Protein AF-0000000085013699 (afdb_homodimer)

Foldseek 3Di:
DPPPPDCPDFKKKKKFKDFQQDDDPRHRQLVVLVVLCVVLPFPDKDKDWLDWDADDVGSVVCPVSVNDPNRGTMMMMMTIHDPVSVVVSVVVCVVVPRDDGDMDMDGDDDDDDPDPD/DPPPPDCPDFKKKKKFKDFQQDDDPRHRLLVVLVVLCVVLPFPDKDKDWLDWDADDVGSPPNPVSVNDDNRGTMMMMMTIHDPVSVVVSVVVCVVVPRDDGDMDMDTDDDDDDPPPD

Structure (mmCIF, N/CA/C/O backbone):
data_AF-0000000085013699-model_v1
#
loop_
_entity.id
_entity.type
_entity.pdbx_description
1 polymer 'Uncharacterized protein'
#
loop_
_atom_site.group_PDB
_atom_site.id
_atom_site.type_symbol
_atom_site.label_atom_id
_atom_site.label_alt_id
_atom_site.label_comp_id
_atom_site.label_asym_id
_atom_site.label_entity_id
_atom_site.label_seq_id
_atom_site.pdbx_PDB_ins_code
_atom_site.Cartn_x
_atom_site.Cartn_y
_atom_site.Cartn_z
_atom_site.occupancy
_atom_site.B_iso_or_equiv
_atom_site.auth_seq_id
_atom_site.auth_comp_id
_atom_site.auth_asym_id
_atom_site.auth_atom_id
_atom_site.pdbx_PDB_model_num
ATOM 1 N N . MET A 1 1 ? -20.922 5.508 -26.844 1 23.73 1 MET A N 1
ATOM 2 C CA . MET A 1 1 ? -20.031 6.434 -26.156 1 23.73 1 MET A CA 1
ATOM 3 C C . MET A 1 1 ? -20.188 6.344 -24.656 1 23.73 1 MET A C 1
ATOM 5 O O . MET A 1 1 ? -21.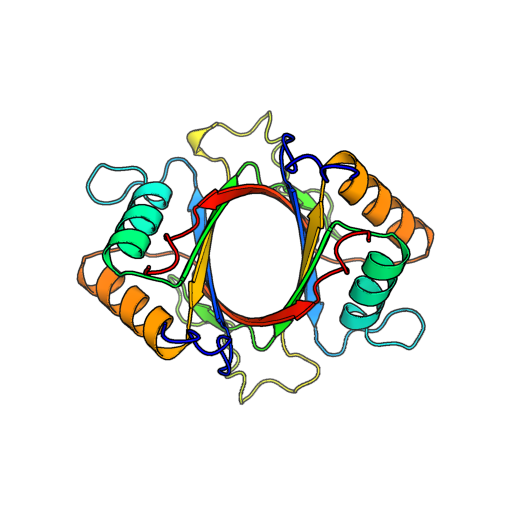047 7.004 -24.078 1 23.73 1 MET A O 1
ATOM 9 N N . THR A 1 2 ? -20.203 5.102 -24.156 1 28.83 2 THR A N 1
ATOM 10 C CA . THR A 1 2 ? -20.75 4.668 -22.875 1 28.83 2 THR A CA 1
ATOM 11 C C . THR A 1 2 ? -19.953 5.266 -21.719 1 28.83 2 THR A C 1
ATOM 13 O O . THR A 1 2 ? -18.719 5.109 -21.656 1 28.83 2 THR A O 1
ATOM 16 N N . ALA A 1 3 ? -20.312 6.469 -21.344 1 32.28 3 ALA A N 1
ATOM 17 C CA . ALA A 1 3 ? -19.781 7.168 -20.172 1 32.28 3 ALA A CA 1
ATOM 18 C C . ALA A 1 3 ? -19.406 6.188 -19.062 1 32.28 3 ALA A C 1
ATOM 20 O O . ALA A 1 3 ? -20.266 5.441 -18.578 1 32.28 3 ALA A O 1
ATOM 21 N N . GLU A 1 4 ? -18.391 5.348 -19.172 1 33.47 4 GLU A N 1
ATOM 22 C CA . GLU A 1 4 ? -18.031 4.402 -18.125 1 33.47 4 GLU A CA 1
ATOM 23 C C . GLU A 1 4 ? -18.156 5.039 -16.734 1 33.47 4 GLU A C 1
ATOM 25 O O . GLU A 1 4 ? -17.641 6.133 -16.5 1 33.47 4 GLU A O 1
ATOM 30 N N . ALA A 1 5 ? -19.203 4.828 -16 1 37.31 5 ALA A N 1
ATOM 31 C CA . ALA A 1 5 ? -19.609 5.32 -14.688 1 37.31 5 ALA A CA 1
ATOM 32 C C . ALA A 1 5 ? -18.406 5.434 -13.75 1 37.31 5 ALA A C 1
ATOM 34 O O . ALA A 1 5 ? -17.484 4.633 -13.828 1 37.31 5 ALA A O 1
ATOM 35 N N . PRO A 1 6 ? -17.969 6.621 -13.438 1 41.16 6 PRO A N 1
ATOM 36 C CA . PRO A 1 6 ? -17 6.684 -12.344 1 41.16 6 PRO A CA 1
ATOM 37 C C . PRO A 1 6 ? -17.141 5.52 -11.367 1 41.16 6 PRO A C 1
ATOM 39 O O . PRO A 1 6 ? -18.234 4.949 -11.227 1 41.16 6 PRO A O 1
ATOM 42 N N . LEU A 1 7 ? -16.156 4.504 -11.219 1 46 7 LEU A N 1
ATOM 43 C CA . LEU A 1 7 ? -16.297 3.488 -10.18 1 46 7 LEU A CA 1
ATOM 44 C C . LEU A 1 7 ? -17.219 3.969 -9.07 1 46 7 LEU A C 1
ATOM 46 O O . LEU A 1 7 ? -16.812 4.762 -8.219 1 46 7 LEU A O 1
ATOM 50 N N . HIS A 1 8 ? -18.359 4.379 -9.344 1 47.78 8 HIS A N 1
ATOM 51 C CA . HIS A 1 8 ? -19.359 4.734 -8.344 1 47.78 8 HIS A CA 1
ATOM 52 C C . HIS A 1 8 ? -19.172 3.932 -7.062 1 47.78 8 HIS A C 1
ATOM 54 O O . HIS A 1 8 ? -19.562 4.383 -5.98 1 47.78 8 HIS A O 1
ATOM 60 N N . GLY A 1 9 ? -18.797 2.562 -7.082 1 55.62 9 GLY A N 1
ATOM 61 C CA . GLY A 1 9 ? -18.75 1.669 -5.938 1 55.62 9 GLY A CA 1
ATOM 62 C C . GLY A 1 9 ? -17.469 1.804 -5.125 1 55.62 9 GLY A C 1
ATOM 63 O O . GLY A 1 9 ? -16.594 2.594 -5.469 1 55.62 9 GLY A O 1
ATOM 64 N N . GLU A 1 10 ? -17.453 1.202 -4.027 1 81 10 GLU A N 1
ATOM 65 C CA . GLU A 1 10 ? -16.344 1.159 -3.08 1 81 10 GLU A CA 1
ATOM 66 C C . GLU A 1 10 ? -15.078 0.6 -3.734 1 81 10 GLU A C 1
ATOM 68 O O . GLU A 1 10 ? -15.07 -0.536 -4.211 1 81 10 GLU A O 1
ATOM 73 N N . VAL A 1 11 ? -14.242 1.527 -4.242 1 91.56 11 VAL A N 1
ATOM 74 C CA . VAL A 1 11 ? -12.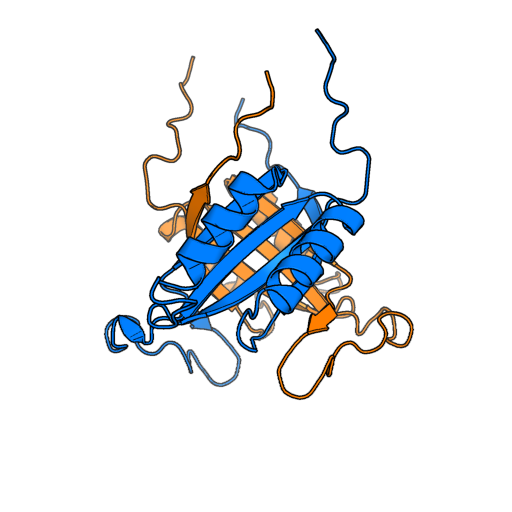953 1.103 -4.781 1 91.56 11 VAL A CA 1
ATOM 75 C C . VAL A 1 11 ? -12.102 0.501 -3.666 1 91.56 11 VAL A C 1
ATOM 77 O O . VAL A 1 11 ? -11.961 1.093 -2.594 1 91.56 11 VAL A O 1
ATOM 80 N N . CYS A 1 12 ? -11.727 -0.739 -3.998 1 96.25 12 CYS A N 1
ATOM 81 C CA . CYS A 1 12 ? -10.867 -1.414 -3.035 1 96.25 12 CYS A CA 1
ATOM 82 C C . CYS A 1 12 ? -9.484 -1.654 -3.619 1 96.25 12 CYS A C 1
ATOM 84 O O . CYS A 1 12 ? -9.297 -1.604 -4.836 1 96.25 12 CYS A O 1
ATOM 86 N N . VAL A 1 13 ? -8.547 -1.788 -2.727 1 96.12 13 VAL A N 1
ATOM 87 C CA . VAL A 1 13 ? -7.164 -2.074 -3.098 1 96.12 13 VAL A CA 1
ATOM 88 C C . VAL A 1 13 ? -6.719 -3.385 -2.451 1 96.12 13 VAL A C 1
ATOM 90 O O . VAL A 1 13 ? -6.852 -3.564 -1.239 1 96.12 13 VAL A O 1
ATOM 93 N N . LEU A 1 14 ? -6.246 -4.289 -3.24 1 96.75 14 LEU A N 1
ATOM 94 C CA . LEU A 1 14 ? -5.621 -5.535 -2.807 1 96.75 14 LEU A CA 1
ATOM 95 C C . LEU A 1 14 ? -4.105 -5.461 -2.957 1 96.75 14 LEU A C 1
ATOM 97 O O . LEU A 1 14 ? -3.6 -5.125 -4.031 1 96.75 14 LEU A O 1
ATOM 101 N N . ARG A 1 15 ? -3.414 -5.758 -1.916 1 96.44 15 ARG A N 1
ATOM 102 C CA . ARG A 1 15 ? -1.959 -5.656 -1.945 1 96.44 15 ARG A CA 1
ATOM 103 C C . ARG A 1 15 ? -1.311 -7.008 -1.665 1 96.44 15 ARG A C 1
ATOM 105 O O . ARG A 1 15 ? -1.685 -7.695 -0.714 1 96.44 15 ARG A O 1
ATOM 112 N N . PHE A 1 16 ? -0.319 -7.328 -2.455 1 95.69 16 PHE A N 1
ATOM 113 C CA . PHE A 1 16 ? 0.529 -8.5 -2.273 1 95.69 16 PHE A CA 1
ATOM 114 C C . PHE A 1 16 ? 1.929 -8.094 -1.831 1 95.69 16 PHE A C 1
ATOM 116 O O . PHE A 1 16 ? 2.568 -7.258 -2.471 1 95.69 16 PHE A O 1
ATOM 123 N N . TYR A 1 17 ? 2.396 -8.703 -0.78 1 93.38 17 TYR A N 1
ATOM 124 C CA . TYR A 1 17 ? 3.75 -8.484 -0.286 1 93.38 17 TYR A CA 1
ATOM 125 C C . TYR A 1 17 ? 4.648 -9.672 -0.591 1 93.38 17 TYR A C 1
ATOM 127 O O . TYR A 1 17 ? 4.332 -10.805 -0.218 1 93.38 17 TYR A O 1
ATOM 135 N N . THR A 1 18 ? 5.727 -9.352 -1.266 1 93.62 18 THR A N 1
ATOM 136 C CA . THR A 1 18 ? 6.625 -10.43 -1.666 1 93.62 18 THR A CA 1
ATOM 137 C C . THR A 1 18 ? 8.055 -9.922 -1.79 1 93.62 18 THR A C 1
ATOM 139 O O . THR A 1 18 ? 8.344 -8.766 -1.467 1 93.62 18 THR A O 1
ATOM 142 N N . LEU A 1 19 ? 9.039 -10.812 -2.059 1 93.69 19 LEU A N 1
ATOM 143 C CA . LEU A 1 19 ? 10.406 -10.445 -2.383 1 93.69 19 LEU A CA 1
ATOM 144 C C . LEU A 1 19 ? 10.648 -10.5 -3.889 1 93.69 19 LEU A C 1
ATOM 146 O O . LEU A 1 19 ? 9.984 -11.266 -4.598 1 93.69 19 LEU A O 1
ATOM 150 N N . ALA A 1 20 ? 11.531 -9.695 -4.312 1 94 20 ALA A N 1
ATOM 151 C CA . ALA A 1 20 ? 11.883 -9.656 -5.73 1 94 20 ALA A CA 1
ATOM 152 C C . ALA A 1 20 ? 12.273 -11.039 -6.238 1 94 20 ALA A C 1
ATOM 154 O O . ALA A 1 20 ? 12.016 -11.375 -7.398 1 94 20 ALA A O 1
ATOM 155 N N . GLY A 1 21 ? 12.773 -11.836 -5.363 1 94.31 21 GLY A N 1
ATOM 156 C CA . GLY A 1 21 ? 13.266 -13.148 -5.758 1 94.31 21 GLY A CA 1
ATOM 157 C C . GLY A 1 21 ? 12.203 -14.234 -5.66 1 94.31 21 GLY A C 1
ATOM 158 O O . GLY A 1 21 ? 12.445 -15.375 -6.043 1 94.31 21 GLY A O 1
ATOM 159 N N . ASP A 1 22 ? 11.086 -13.992 -5.125 1 95.56 22 ASP A N 1
ATOM 160 C CA . ASP A 1 22 ? 10.023 -14.984 -5.062 1 95.56 22 ASP A CA 1
ATOM 161 C C . ASP A 1 22 ? 9.555 -15.375 -6.461 1 95.56 22 ASP A C 1
ATOM 163 O O . ASP A 1 22 ? 9.43 -14.523 -7.344 1 95.56 22 ASP A O 1
ATOM 167 N N . THR A 1 23 ? 9.234 -16.656 -6.664 1 96.88 23 THR A N 1
ATOM 168 C CA . THR A 1 23 ? 8.781 -17.141 -7.969 1 96.88 23 THR A CA 1
ATOM 169 C C . THR A 1 23 ? 7.461 -17.906 -7.84 1 96.88 23 THR A C 1
ATOM 171 O O . THR A 1 23 ? 7.113 -18.375 -6.754 1 96.88 23 THR A O 1
ATOM 174 N N . TRP A 1 24 ? 6.75 -17.906 -8.883 1 96.62 24 TRP A N 1
ATOM 175 C CA . TRP A 1 24 ? 5.527 -18.672 -9.07 1 96.62 24 TRP A CA 1
ATOM 176 C C . TRP A 1 24 ? 5.496 -19.297 -10.461 1 96.62 24 TRP A C 1
ATOM 178 O O . TRP A 1 24 ? 5.484 -18.594 -11.469 1 96.62 24 TRP A O 1
ATOM 188 N N . ARG A 1 25 ? 5.566 -20.672 -10.461 1 95.44 25 ARG A N 1
ATOM 189 C CA . ARG A 1 25 ? 5.59 -21.422 -11.711 1 95.44 25 ARG A CA 1
ATOM 190 C C . ARG A 1 25 ? 6.785 -21.016 -12.57 1 95.44 25 ARG A C 1
ATOM 192 O O . ARG A 1 25 ? 6.648 -20.812 -13.773 1 95.44 25 ARG A O 1
ATOM 199 N N . GLY A 1 26 ? 7.887 -20.734 -11.93 1 96 26 GLY A N 1
ATOM 200 C CA . GLY A 1 26 ? 9.148 -20.5 -12.609 1 96 26 GLY A CA 1
ATOM 201 C C . GLY A 1 26 ? 9.32 -19.047 -13.055 1 96 26 GLY A C 1
ATOM 202 O O . GLY A 1 26 ? 10.32 -18.703 -13.68 1 96 26 GLY A O 1
ATOM 203 N N . HIS A 1 27 ? 8.422 -18.219 -12.773 1 97.12 27 HIS A N 1
ATOM 204 C CA . HIS A 1 27 ? 8.469 -16.812 -13.133 1 97.12 27 HIS A CA 1
ATOM 205 C C . HIS A 1 27 ? 8.453 -15.922 -11.891 1 97.12 27 HIS A C 1
ATOM 207 O O . HIS A 1 27 ? 7.945 -16.328 -10.844 1 97.12 27 HIS A O 1
ATOM 213 N N . PRO A 1 28 ? 9.07 -14.766 -12 1 96.75 28 PRO A N 1
ATOM 214 C CA . PRO A 1 28 ? 8.938 -13.859 -10.852 1 96.75 28 PRO A CA 1
ATOM 215 C C . PRO A 1 28 ? 7.488 -13.672 -10.414 1 96.75 28 PRO A C 1
ATOM 217 O O . PRO A 1 28 ? 6.625 -13.359 -11.234 1 96.75 28 PRO A O 1
ATOM 220 N N . LEU A 1 29 ? 7.242 -13.836 -9.164 1 97.12 29 LEU A N 1
ATOM 221 C CA . LEU A 1 29 ? 5.883 -13.859 -8.625 1 97.12 29 LEU A CA 1
ATOM 222 C C . LEU A 1 29 ? 5.176 -12.531 -8.859 1 97.12 29 LEU A C 1
ATOM 224 O O . LEU A 1 29 ? 4.027 -12.508 -9.312 1 97.12 29 LEU A O 1
ATOM 228 N N . ALA A 1 30 ? 5.848 -11.453 -8.547 1 96.56 30 ALA A N 1
ATOM 229 C CA . ALA A 1 30 ? 5.234 -10.133 -8.688 1 96.56 30 ALA A CA 1
ATOM 230 C C . ALA A 1 30 ? 4.777 -9.891 -10.125 1 96.56 30 ALA A C 1
ATOM 232 O O . ALA A 1 30 ? 3.65 -9.445 -10.359 1 96.56 30 ALA A O 1
ATOM 233 N N . ASP A 1 31 ? 5.598 -10.219 -11.062 1 95.69 31 ASP A N 1
ATOM 234 C CA . ASP A 1 31 ? 5.258 -10.047 -12.469 1 95.69 31 ASP A CA 1
ATOM 235 C C . ASP A 1 31 ? 4.086 -10.945 -12.867 1 95.69 31 ASP A C 1
ATOM 237 O O . ASP A 1 31 ? 3.205 -10.523 -13.617 1 95.69 31 ASP A O 1
ATOM 241 N N . SER A 1 32 ? 4.152 -12.102 -12.367 1 97.25 32 SER A N 1
ATOM 242 C CA . SER A 1 32 ? 3.1 -13.055 -12.68 1 97.25 32 SER A CA 1
ATOM 243 C C . SER A 1 32 ? 1.741 -12.57 -12.188 1 97.25 32 SER A C 1
ATOM 245 O O . SER A 1 32 ? 0.732 -12.727 -12.875 1 97.25 32 SER A O 1
ATOM 247 N N . VAL A 1 33 ? 1.718 -11.93 -11 1 97.31 33 VAL A N 1
ATOM 248 C CA . VAL A 1 33 ? 0.476 -11.398 -10.445 1 97.31 33 VAL A CA 1
ATOM 249 C C . VAL A 1 33 ? -0.019 -10.234 -11.305 1 97.31 33 VAL A C 1
ATOM 251 O O . VAL A 1 33 ? -1.21 -10.141 -11.609 1 97.31 33 VAL A O 1
ATOM 254 N N . VAL A 1 34 ? 0.84 -9.406 -11.727 1 96.38 34 VAL A N 1
ATOM 255 C CA . VAL A 1 34 ? 0.48 -8.266 -12.562 1 96.38 34 VAL A CA 1
ATOM 256 C C . VAL A 1 34 ? -0.085 -8.758 -13.891 1 96.38 34 VAL A C 1
ATOM 258 O O . VAL A 1 34 ? -1.114 -8.266 -14.359 1 96.38 34 VAL A O 1
ATOM 261 N N . GLU A 1 35 ? 0.617 -9.672 -14.445 1 95.62 35 GLU A N 1
ATOM 262 C CA . GLU A 1 35 ? 0.155 -10.242 -15.711 1 95.62 35 GLU A CA 1
ATOM 263 C C . GLU A 1 35 ? -1.224 -10.883 -15.562 1 95.62 35 GLU A C 1
ATOM 265 O O . GLU A 1 35 ? -2.094 -10.703 -16.406 1 95.62 35 GLU A O 1
ATOM 270 N N . ALA A 1 36 ? -1.392 -11.641 -14.516 1 96.94 36 ALA A N 1
ATOM 271 C CA . ALA A 1 36 ? -2.684 -12.273 -14.258 1 96.94 36 ALA A CA 1
ATOM 272 C C . ALA A 1 36 ? -3.781 -11.227 -14.094 1 96.94 36 ALA A C 1
ATOM 274 O O . ALA A 1 36 ? -4.902 -11.414 -14.57 1 96.94 36 ALA A O 1
ATOM 275 N N . ALA A 1 37 ? -3.463 -10.172 -13.375 1 97.06 37 ALA A N 1
ATOM 276 C CA . ALA A 1 37 ? -4.414 -9.078 -13.195 1 97.06 37 ALA A CA 1
ATOM 277 C C . ALA A 1 37 ? -4.828 -8.477 -14.539 1 97.06 37 ALA A C 1
ATOM 279 O O . ALA A 1 37 ? -6 -8.18 -14.758 1 97.06 37 ALA A O 1
ATOM 280 N N . HIS A 1 38 ? -3.855 -8.297 -15.391 1 94.56 38 HIS A N 1
ATOM 281 C CA . HIS A 1 38 ? -4.125 -7.777 -16.719 1 94.56 38 HIS A CA 1
ATOM 282 C C . HIS A 1 38 ? -5.055 -8.711 -17.5 1 94.56 38 HIS A C 1
ATOM 284 O O . HIS A 1 38 ? -6.039 -8.258 -18.094 1 94.56 38 HIS A O 1
ATOM 290 N N . ARG A 1 39 ? -4.742 -9.938 -17.438 1 95.38 39 ARG A N 1
ATOM 291 C CA . ARG A 1 39 ? -5.551 -10.93 -18.141 1 95.38 39 ARG A CA 1
ATOM 292 C C . ARG A 1 39 ? -6.973 -10.961 -17.594 1 95.38 39 ARG A C 1
ATOM 294 O O . ARG A 1 39 ? -7.93 -11.164 -18.359 1 95.38 39 ARG A O 1
ATOM 301 N N . ALA A 1 40 ? -7.078 -10.75 -16.312 1 96.25 40 ALA A N 1
ATOM 302 C CA . ALA A 1 40 ? -8.383 -10.773 -15.664 1 96.25 40 ALA A CA 1
ATOM 303 C C . ALA A 1 40 ? -9.141 -9.469 -15.906 1 96.25 40 ALA A C 1
ATOM 305 O O . ALA A 1 40 ? -10.32 -9.352 -15.562 1 96.25 40 ALA A O 1
ATOM 306 N N . GLY A 1 41 ? -8.461 -8.461 -16.344 1 95.44 41 GLY A N 1
ATOM 307 C CA . GLY A 1 41 ? -9.102 -7.188 -16.656 1 95.44 41 GLY A CA 1
ATOM 308 C C . GLY A 1 41 ? -9.336 -6.332 -15.422 1 95.44 41 GLY A C 1
ATOM 309 O O . GLY A 1 41 ? -10.328 -5.602 -15.352 1 95.44 41 GLY A O 1
ATOM 310 N N . LEU A 1 42 ? -8.539 -6.508 -14.492 1 95.38 42 LEU A N 1
ATOM 311 C CA . LEU A 1 42 ? -8.672 -5.633 -13.336 1 95.38 42 LEU A CA 1
ATOM 312 C C . LEU A 1 42 ? -8.461 -4.176 -13.727 1 95.38 42 LEU A C 1
ATOM 314 O O . LEU A 1 42 ? -7.773 -3.887 -14.711 1 95.38 42 LEU A O 1
ATOM 318 N N . ALA A 1 43 ? -9.023 -3.266 -12.938 1 93.31 43 ALA A N 1
ATOM 319 C CA . ALA A 1 43 ? -9.031 -1.839 -13.242 1 93.31 43 ALA A CA 1
ATOM 320 C C . ALA A 1 43 ? -7.621 -1.263 -13.219 1 93.31 43 ALA A C 1
ATOM 322 O O . ALA A 1 43 ? -7.285 -0.393 -14.023 1 93.31 43 ALA A O 1
ATOM 323 N N . GLY A 1 44 ? -6.805 -1.712 -12.211 1 92.56 44 GLY A N 1
ATOM 324 C CA . GLY A 1 44 ? -5.453 -1.175 -12.125 1 92.56 44 GLY A CA 1
ATOM 325 C C . GLY A 1 44 ? -4.496 -2.084 -11.383 1 92.56 44 GLY A C 1
ATOM 326 O O . GLY A 1 44 ? -4.902 -2.812 -10.469 1 92.56 44 GLY A O 1
ATOM 327 N N . ALA A 1 45 ? -3.221 -1.879 -11.875 1 96 45 ALA A N 1
ATOM 328 C CA . ALA A 1 45 ? -2.125 -2.557 -11.188 1 96 45 ALA A CA 1
ATOM 329 C C . ALA A 1 45 ? -0.905 -1.646 -11.07 1 96 45 ALA A C 1
ATOM 331 O O . ALA A 1 45 ? -0.586 -0.903 -12 1 96 45 ALA A O 1
ATOM 332 N N . THR A 1 46 ? -0.297 -1.656 -9.898 1 93.56 46 THR A N 1
ATOM 333 C CA . THR A 1 46 ? 0.918 -0.893 -9.633 1 93.56 46 THR A CA 1
ATOM 334 C C . THR A 1 46 ? 1.958 -1.76 -8.93 1 93.56 46 THR A C 1
ATOM 336 O O . THR A 1 46 ? 1.625 -2.521 -8.016 1 93.56 46 THR A O 1
ATOM 339 N N . LEU A 1 47 ? 3.158 -1.729 -9.406 1 95.5 47 LEU A N 1
ATOM 340 C CA . LEU A 1 47 ? 4.285 -2.357 -8.727 1 95.5 47 LEU A CA 1
ATOM 341 C C . LEU A 1 47 ? 5.078 -1.328 -7.926 1 95.5 47 LEU A C 1
ATOM 343 O O . LEU A 1 47 ? 5.418 -0.261 -8.445 1 95.5 47 LEU A O 1
ATOM 347 N N . LEU A 1 48 ? 5.285 -1.666 -6.656 1 93.88 48 LEU A N 1
ATOM 348 C CA . LEU A 1 48 ? 6.172 -0.866 -5.816 1 93.88 48 LEU A CA 1
ATOM 349 C C . LEU A 1 48 ? 7.457 -1.622 -5.508 1 93.88 48 LEU A C 1
ATOM 351 O O . LEU A 1 48 ? 7.418 -2.729 -4.965 1 93.88 48 LEU A O 1
ATOM 355 N N . ARG A 1 49 ? 8.586 -1.03 -5.805 1 92.25 49 ARG A N 1
ATOM 356 C CA . ARG A 1 49 ? 9.891 -1.651 -5.598 1 92.25 49 ARG A CA 1
ATOM 357 C C . ARG A 1 49 ? 10.75 -0.826 -4.641 1 92.25 49 ARG A C 1
ATOM 359 O O . ARG A 1 49 ? 10.43 0.329 -4.352 1 92.25 49 ARG A O 1
ATOM 366 N N . GLY A 1 50 ? 11.852 -1.541 -4.133 1 86.06 50 GLY A N 1
ATOM 367 C CA . GLY A 1 50 ? 12.781 -0.813 -3.293 1 86.06 50 GLY A CA 1
ATOM 368 C C . GLY A 1 50 ? 12.148 -0.271 -2.025 1 86.06 50 GLY A C 1
ATOM 369 O O . GLY A 1 50 ? 12.414 0.866 -1.629 1 86.06 50 GLY A O 1
ATOM 370 N N . MET A 1 51 ? 11.289 -1.015 -1.477 1 87.56 51 MET A N 1
ATOM 371 C CA . MET A 1 51 ? 10.562 -0.541 -0.3 1 87.56 51 MET A CA 1
ATOM 372 C C . MET A 1 51 ? 11.492 -0.448 0.907 1 87.56 51 MET A C 1
ATOM 374 O O . MET A 1 51 ? 12.203 -1.402 1.224 1 87.56 51 MET A O 1
ATOM 378 N N . VAL A 1 52 ? 11.5 0.729 1.525 1 85.69 52 VAL A N 1
ATOM 379 C CA . VAL A 1 52 ? 12.227 0.976 2.768 1 85.69 52 VAL A CA 1
ATOM 380 C C . VAL A 1 52 ? 11.266 1.478 3.84 1 85.69 52 VAL A C 1
ATOM 382 O O . VAL A 1 52 ? 10.305 2.189 3.535 1 85.69 52 VAL A O 1
ATOM 385 N N . GLY A 1 53 ? 11.414 1.03 5.086 1 86.94 53 GLY A N 1
ATOM 386 C CA . GLY A 1 53 ? 10.555 1.434 6.184 1 86.94 53 GLY A CA 1
ATOM 387 C C . GLY A 1 53 ? 11.266 2.293 7.215 1 86.94 53 GLY A C 1
ATOM 388 O O . GLY A 1 53 ? 12.484 2.223 7.352 1 86.94 53 GLY A O 1
ATOM 389 N N . PHE A 1 54 ? 10.375 3.152 7.848 1 82.12 54 PHE A N 1
ATOM 390 C CA . PHE A 1 54 ? 10.773 4 8.969 1 82.12 54 PHE A CA 1
ATOM 391 C C . PHE A 1 54 ? 9.828 3.811 10.148 1 82.12 54 PHE A C 1
ATOM 393 O O . PHE A 1 54 ? 8.617 3.664 9.969 1 82.12 54 PHE A O 1
ATOM 400 N N . GLY A 1 55 ? 10.289 3.674 11.422 1 75.94 55 GLY A N 1
ATOM 401 C CA . GLY A 1 55 ? 9.438 3.564 12.594 1 75.94 55 GLY A CA 1
ATOM 402 C C . GLY A 1 55 ? 10.203 3.682 13.906 1 75.94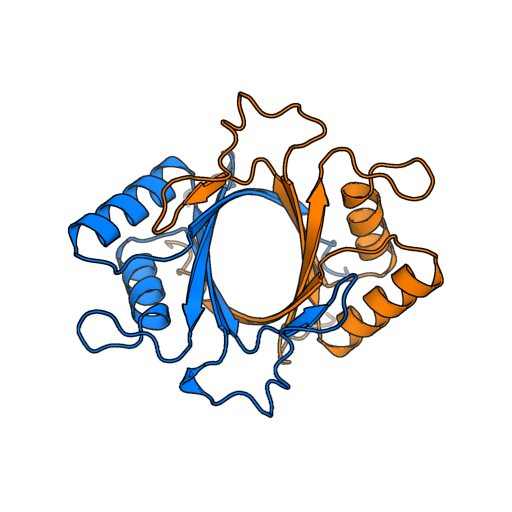 55 GLY A C 1
ATOM 403 O O . GLY A 1 55 ? 11.367 4.082 13.914 1 75.94 55 GLY A O 1
ATOM 404 N N . ARG A 1 56 ? 9.43 3.5 15.102 1 64.06 56 ARG A N 1
ATOM 405 C CA . ARG A 1 56 ? 9.938 3.689 16.453 1 64.06 56 ARG A CA 1
ATOM 406 C C . ARG A 1 56 ? 11.336 3.084 16.609 1 64.06 56 ARG A C 1
ATOM 408 O O . ARG A 1 56 ? 12.219 3.691 17.203 1 64.06 56 ARG A O 1
ATOM 415 N N . HIS A 1 57 ? 11.445 1.816 16.391 1 56.12 57 HIS A N 1
ATOM 416 C CA . HIS A 1 57 ? 12.711 1.182 16.719 1 56.12 57 HIS A CA 1
ATOM 417 C C . HIS A 1 57 ? 13.734 1.354 15.602 1 56.12 57 HIS A C 1
ATOM 419 O O . HIS A 1 57 ? 14.766 0.679 15.586 1 56.12 57 HIS A O 1
ATOM 425 N N . GLY A 1 58 ? 13.562 2.324 14.828 1 51.62 58 GLY A N 1
ATOM 426 C CA . GLY A 1 58 ? 14.547 2.658 13.805 1 51.62 58 GLY A CA 1
ATOM 427 C C . GLY A 1 58 ? 14.172 2.129 12.438 1 51.62 58 GLY A C 1
ATOM 428 O O . GLY A 1 58 ? 13.172 1.433 12.281 1 51.62 58 GLY A O 1
ATOM 429 N N . VAL A 1 59 ? 14.812 2.824 11.445 1 50 59 VAL A N 1
ATOM 430 C CA . VAL A 1 59 ? 14.805 2.295 10.078 1 50 59 VAL A CA 1
ATOM 431 C C . VAL A 1 59 ? 15.094 0.796 10.109 1 50 59 VAL A C 1
ATOM 433 O O . VAL A 1 59 ? 16.234 0.382 10.305 1 50 59 VAL A O 1
ATOM 436 N N . ASP A 1 60 ? 14.641 0.024 10.992 1 49.06 60 ASP A N 1
ATOM 437 C CA . ASP A 1 60 ? 15.094 -1.364 10.945 1 49.06 60 ASP A CA 1
ATOM 438 C C . ASP A 1 60 ? 15.227 -1.855 9.508 1 49.06 60 ASP A C 1
ATOM 440 O O . ASP A 1 60 ? 16.266 -2.395 9.125 1 49.06 60 ASP A O 1
ATOM 444 N N . THR A 1 61 ? 14.047 -2.438 9.086 1 50.69 61 THR A N 1
ATOM 445 C CA . THR A 1 61 ? 14.25 -3.281 7.918 1 50.69 61 THR A CA 1
ATOM 446 C C . THR A 1 61 ? 14.727 -2.451 6.73 1 50.69 61 THR A C 1
ATOM 448 O O . THR A 1 61 ? 13.922 -2.012 5.906 1 50.69 61 THR A O 1
ATOM 451 N N . PHE A 1 62 ? 15.055 -1.242 6.945 1 44.47 62 PHE A N 1
ATOM 452 C CA . PHE A 1 62 ? 15.719 -0.657 5.789 1 44.47 62 PHE A CA 1
ATOM 453 C C . PHE A 1 62 ? 16.922 -1.491 5.375 1 44.47 62 PHE A C 1
ATOM 455 O O . PHE A 1 62 ? 18 -1.383 5.977 1 44.47 62 PHE A O 1
ATOM 462 N N . LEU A 1 63 ? 16.875 -2.736 5.555 1 47.38 63 LEU A N 1
ATOM 463 C CA . LEU A 1 63 ? 18.109 -3.17 4.914 1 47.38 63 LEU A CA 1
ATOM 464 C C . LEU A 1 63 ? 18.516 -2.203 3.805 1 47.38 63 LEU A C 1
ATOM 466 O O . LEU A 1 63 ? 17.672 -1.8 2.994 1 47.38 63 LEU A O 1
ATOM 470 N N . SER A 1 64 ? 19.469 -1.319 4.215 1 51.5 64 SER A N 1
ATOM 471 C CA . SER A 1 64 ? 20.047 -0.563 3.109 1 51.5 64 SER A CA 1
ATOM 472 C C . SER A 1 64 ? 19.797 -1.257 1.774 1 51.5 64 SER A C 1
ATOM 474 O O . SER A 1 64 ? 20.281 -2.367 1.545 1 51.5 64 SER A O 1
ATOM 476 N N . VAL A 1 65 ? 18.594 -0.909 1.249 1 57.41 65 VAL A N 1
ATOM 477 C CA . VAL A 1 65 ? 18.344 -1.434 -0.086 1 57.41 65 VAL A CA 1
ATOM 478 C C . VAL A 1 65 ? 19.656 -1.792 -0.771 1 57.41 65 VAL A C 1
ATOM 480 O O . VAL A 1 65 ? 19.734 -2.785 -1.497 1 57.41 65 VAL A O 1
ATOM 483 N N . LEU A 1 66 ? 20.641 -0.95 -0.324 1 58.44 66 LEU A N 1
ATOM 484 C CA . LEU A 1 66 ? 21.938 -1.19 -0.931 1 58.44 66 LEU A CA 1
ATOM 485 C C . LEU A 1 66 ? 22.562 -2.469 -0.384 1 58.44 66 LEU A C 1
ATOM 487 O O . LEU A 1 66 ? 23.391 -3.1 -1.053 1 58.44 66 LEU A O 1
ATOM 491 N N . GLU A 1 67 ? 22.078 -2.754 0.725 1 68.19 67 GLU A N 1
ATOM 492 C CA . GLU A 1 67 ? 22.734 -3.928 1.29 1 68.19 67 GLU A CA 1
ATOM 493 C C . GLU A 1 67 ? 21.891 -5.184 1.089 1 68.19 67 GLU A C 1
ATOM 495 O O . GLU A 1 67 ? 22.391 -6.301 1.232 1 68.19 67 GLU A O 1
ATOM 500 N N . VAL A 1 68 ? 20.781 -4.84 0.656 1 71.75 68 VAL A N 1
ATOM 501 C CA . VAL A 1 68 ? 19.906 -5.988 0.478 1 71.75 68 VAL A CA 1
ATOM 502 C C . VAL A 1 68 ? 20.125 -6.605 -0.9 1 71.75 68 VAL A C 1
ATOM 504 O O . VAL A 1 68 ? 20.125 -5.898 -1.911 1 71.75 68 VAL A O 1
ATOM 507 N N . HIS A 1 69 ? 20.438 -7.871 -0.887 1 81.38 69 HIS A N 1
ATOM 508 C CA . HIS A 1 69 ? 20.5 -8.562 -2.168 1 81.38 69 HIS A CA 1
ATOM 509 C C . HIS A 1 69 ? 19.234 -8.312 -2.988 1 81.38 69 HIS A C 1
ATOM 511 O O . HIS A 1 69 ? 18.141 -8.188 -2.434 1 81.38 69 HIS A O 1
ATOM 517 N N . ALA A 1 70 ? 19.453 -8.188 -4.199 1 83.81 70 ALA A N 1
ATOM 518 C CA . ALA A 1 70 ? 18.375 -7.848 -5.125 1 83.81 70 ALA A CA 1
ATOM 519 C C . ALA A 1 70 ? 17.203 -8.812 -4.977 1 83.81 70 ALA A C 1
ATOM 521 O O . ALA A 1 70 ? 16.047 -8.406 -5.059 1 83.81 70 ALA A O 1
ATOM 522 N N . ASP A 1 71 ? 17.562 -10.039 -4.652 1 88.75 71 ASP A N 1
ATOM 523 C CA . ASP A 1 71 ? 16.531 -11.062 -4.555 1 88.75 71 ASP A CA 1
ATOM 524 C C . ASP A 1 71 ? 15.719 -10.922 -3.266 1 88.75 71 ASP A C 1
ATOM 526 O O . ASP A 1 71 ? 14.641 -11.5 -3.135 1 88.75 71 ASP A O 1
ATOM 530 N N . HIS A 1 72 ? 16.25 -10.156 -2.344 1 88.81 72 HIS A N 1
ATOM 531 C CA . HIS A 1 72 ? 15.594 -10.023 -1.044 1 88.81 72 HIS A CA 1
ATOM 532 C C . HIS A 1 72 ? 14.91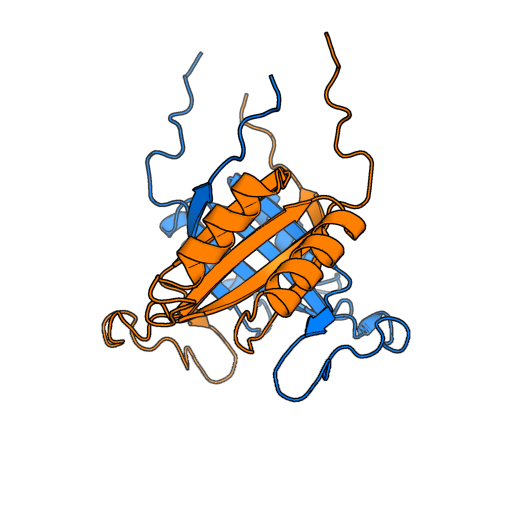4 -8.672 -0.898 1 88.81 72 HIS A C 1
ATOM 534 O O . HIS A 1 72 ? 14.391 -8.344 0.168 1 88.81 72 HIS A O 1
ATOM 540 N N . GLN A 1 73 ? 14.961 -7.996 -2.012 1 88.12 73 GLN A N 1
ATOM 541 C CA . GLN A 1 73 ? 14.305 -6.695 -1.976 1 88.12 73 GLN A CA 1
ATOM 542 C C . GLN A 1 73 ? 12.789 -6.852 -1.884 1 88.12 73 GLN A C 1
ATOM 544 O O . GLN A 1 73 ? 12.18 -7.551 -2.695 1 88.12 73 GLN A O 1
ATOM 549 N N . PRO A 1 74 ? 12.203 -6.219 -0.863 1 91.81 74 PRO A N 1
ATOM 550 C CA . PRO A 1 74 ? 10.742 -6.254 -0.776 1 91.81 74 PRO A CA 1
ATOM 551 C C . PRO A 1 74 ? 10.062 -5.617 -1.985 1 91.81 74 PRO A C 1
ATOM 553 O O . PRO A 1 74 ? 10.531 -4.598 -2.494 1 91.81 74 PRO A O 1
ATOM 556 N N . VAL A 1 75 ? 9.047 -6.297 -2.459 1 93.69 75 VAL A N 1
ATOM 557 C CA . VAL A 1 75 ? 8.227 -5.828 -3.57 1 93.69 75 VAL A CA 1
ATOM 558 C C . VAL A 1 75 ? 6.746 -5.938 -3.201 1 93.69 75 VAL A C 1
ATOM 560 O O . VAL A 1 75 ? 6.336 -6.891 -2.539 1 93.69 75 VAL A O 1
ATOM 563 N N . MET A 1 76 ? 6.023 -4.918 -3.635 1 95.94 76 MET A N 1
ATOM 564 C CA . MET A 1 76 ? 4.582 -4.926 -3.4 1 95.94 76 MET A CA 1
ATOM 565 C C . MET A 1 76 ? 3.818 -4.762 -4.711 1 95.94 76 MET A C 1
ATOM 567 O O . MET A 1 76 ? 4.191 -3.949 -5.555 1 95.94 76 MET A O 1
ATOM 571 N N . VAL A 1 77 ? 2.775 -5.602 -4.91 1 97.12 77 VAL A N 1
ATOM 572 C CA . VAL A 1 77 ? 1.835 -5.434 -6.016 1 97.12 77 VAL A CA 1
ATOM 573 C C . VAL A 1 77 ? 0.508 -4.895 -5.488 1 97.12 77 VAL A C 1
ATOM 575 O O . VAL A 1 77 ? -0.089 -5.473 -4.578 1 97.12 77 VAL A O 1
ATOM 578 N N . GLU A 1 78 ? 0.124 -3.785 -6.02 1 96.81 78 GLU A N 1
ATOM 579 C CA . GLU A 1 78 ? -1.168 -3.197 -5.68 1 96.81 78 GLU A CA 1
ATOM 580 C C . GLU A 1 78 ? -2.166 -3.357 -6.824 1 96.81 78 GLU A C 1
ATOM 582 O O . GLU A 1 78 ? -1.894 -2.947 -7.957 1 96.81 78 GLU A O 1
ATOM 587 N N . LEU A 1 79 ? -3.293 -3.953 -6.508 1 96.88 79 LEU A N 1
ATOM 588 C CA . LEU A 1 79 ? -4.371 -4.125 -7.473 1 96.88 79 LEU A CA 1
ATOM 589 C C . LEU A 1 79 ? -5.605 -3.326 -7.059 1 96.88 79 LEU A C 1
ATOM 591 O O . LEU A 1 79 ? -5.965 -3.301 -5.879 1 96.88 79 LEU A O 1
ATOM 595 N N . VAL A 1 80 ? -6.242 -2.707 -8.055 1 95.5 80 VAL A N 1
ATOM 596 C CA . VAL A 1 80 ? -7.398 -1.861 -7.773 1 95.5 80 VAL A CA 1
ATOM 597 C C . VAL A 1 80 ? -8.602 -2.346 -8.586 1 95.5 80 VAL A C 1
ATOM 599 O O . VAL A 1 80 ? -8.477 -2.623 -9.781 1 95.5 80 VAL A O 1
ATOM 602 N N . ASP A 1 81 ? -9.703 -2.469 -7.934 1 95.69 81 ASP A N 1
ATOM 603 C CA . ASP A 1 81 ? -10.984 -2.793 -8.547 1 95.69 81 ASP A CA 1
ATOM 604 C C . ASP A 1 81 ? -12.102 -2.814 -7.5 1 95.69 81 ASP A C 1
ATOM 606 O O . ASP A 1 81 ? -11.906 -2.369 -6.367 1 95.69 81 ASP A O 1
ATOM 610 N N . ARG A 1 82 ? -13.25 -3.256 -7.922 1 95.56 82 ARG A N 1
ATOM 611 C CA . ARG A 1 82 ? -14.32 -3.555 -6.977 1 95.56 82 ARG A CA 1
ATOM 612 C C . ARG A 1 82 ? -13.945 -4.723 -6.07 1 95.56 82 ARG A C 1
ATOM 614 O O . ARG A 1 82 ? -13.227 -5.633 -6.492 1 95.56 82 ARG A O 1
ATOM 621 N N . GLU A 1 83 ? -14.461 -4.648 -4.883 1 94.81 83 GLU A N 1
ATOM 622 C CA . GLU A 1 83 ? -14.141 -5.652 -3.875 1 94.81 83 GLU A CA 1
ATOM 623 C C . GLU A 1 83 ? -14.398 -7.062 -4.402 1 94.81 83 GLU A C 1
ATOM 625 O O . GLU A 1 83 ? -13.531 -7.938 -4.293 1 94.81 83 GLU A O 1
ATOM 630 N N . SER A 1 84 ? -15.57 -7.238 -4.957 1 95.81 84 SER A N 1
ATOM 631 C CA . SER A 1 84 ? -15.953 -8.57 -5.422 1 95.81 84 SER A CA 1
ATOM 632 C C . SER A 1 84 ? -14.984 -9.086 -6.477 1 95.81 84 SER A C 1
ATOM 634 O O . SER A 1 84 ? -14.633 -10.273 -6.477 1 95.81 84 SER A O 1
ATOM 636 N N . ARG A 1 85 ? -14.523 -8.25 -7.332 1 96.62 85 ARG A N 1
ATOM 637 C CA . ARG A 1 85 ? -13.594 -8.641 -8.391 1 96.62 85 ARG A CA 1
ATOM 638 C C . ARG A 1 85 ? -12.227 -8.977 -7.816 1 96.62 85 ARG A C 1
ATOM 640 O O . ARG A 1 85 ? -11.578 -9.938 -8.25 1 96.62 85 ARG A O 1
ATOM 647 N N . LEU A 1 86 ? -11.812 -8.211 -6.91 1 97 86 LEU A N 1
ATOM 648 C CA . LEU A 1 86 ? -10.516 -8.461 -6.281 1 97 86 LEU A CA 1
ATOM 649 C C . LEU A 1 86 ? -10.523 -9.781 -5.52 1 97 86 LEU A C 1
ATOM 651 O O . LEU A 1 86 ? -9.57 -10.555 -5.605 1 97 86 LEU A O 1
ATOM 655 N N . LEU A 1 87 ? -11.578 -10.055 -4.809 1 95.5 87 LEU A N 1
ATOM 656 C CA . LEU A 1 87 ? -11.68 -11.289 -4.039 1 95.5 87 LEU A CA 1
ATOM 657 C C . LEU A 1 87 ? -11.773 -12.5 -4.965 1 95.5 87 LEU A C 1
ATOM 659 O O . LEU A 1 87 ? -11.18 -13.547 -4.691 1 95.5 87 LEU A O 1
ATOM 663 N N . ALA A 1 88 ? -12.508 -12.328 -5.98 1 97.38 88 ALA A N 1
ATOM 664 C CA . ALA A 1 88 ? -12.586 -13.398 -6.969 1 97.38 88 ALA A CA 1
ATOM 665 C C . ALA A 1 88 ? -11.219 -13.672 -7.594 1 97.38 88 ALA A C 1
ATOM 667 O O . ALA A 1 88 ? -10.828 -14.82 -7.773 1 97.38 88 ALA A O 1
ATOM 668 N N . PHE A 1 89 ? -10.555 -12.617 -7.969 1 97.56 89 PHE A N 1
ATOM 669 C CA . PHE A 1 89 ? -9.219 -12.734 -8.547 1 97.56 89 PHE A CA 1
ATOM 670 C C . PHE A 1 89 ? -8.281 -13.469 -7.594 1 97.56 89 PHE A C 1
ATOM 672 O O . PHE A 1 89 ? -7.559 -14.375 -8.008 1 97.56 89 PHE A O 1
ATOM 679 N N . LEU A 1 90 ? -8.297 -13.094 -6.363 1 96.75 90 LEU A N 1
ATOM 680 C CA . LEU A 1 90 ? -7.457 -13.734 -5.355 1 96.75 90 LEU A CA 1
ATOM 681 C C . LEU A 1 90 ? -7.793 -15.219 -5.238 1 96.75 90 LEU A C 1
ATOM 683 O O . LEU A 1 90 ? -6.891 -16.062 -5.18 1 96.75 90 LEU A O 1
ATOM 687 N N . ALA A 1 91 ? -9.055 -15.5 -5.176 1 96.44 91 ALA A N 1
ATOM 688 C CA . ALA A 1 91 ? -9.5 -16.891 -5.098 1 96.44 91 ALA A CA 1
ATOM 689 C C . ALA A 1 91 ? -8.969 -17.703 -6.273 1 96.44 91 ALA A C 1
ATOM 691 O O . ALA A 1 91 ? -8.508 -18.828 -6.098 1 96.44 91 ALA A O 1
ATOM 692 N N . ASP A 1 92 ? -9.008 -17.078 -7.43 1 97.5 92 ASP A N 1
ATOM 693 C CA . ASP A 1 92 ? -8.5 -17.75 -8.633 1 97.5 92 ASP A CA 1
ATOM 694 C C . ASP A 1 92 ? -7.004 -18.016 -8.523 1 97.5 92 ASP A C 1
ATOM 696 O O . ASP A 1 92 ? -6.535 -19.094 -8.883 1 97.5 92 ASP A O 1
ATOM 700 N N . LEU A 1 93 ? -6.25 -17.062 -8.086 1 97 93 LEU A N 1
ATOM 701 C CA . LEU A 1 93 ? -4.812 -17.25 -7.945 1 97 93 LEU A CA 1
ATOM 702 C C . LEU A 1 93 ? -4.496 -18.359 -6.961 1 97 93 LEU A C 1
ATOM 704 O O . LEU A 1 93 ? -3.586 -19.172 -7.195 1 97 93 LEU A O 1
ATOM 708 N N . LEU A 1 94 ? -5.234 -18.406 -5.867 1 94.06 94 LEU A N 1
ATOM 709 C CA . LEU A 1 94 ? -5.027 -19.438 -4.863 1 94.06 94 LEU A CA 1
ATOM 710 C C . LEU A 1 94 ? -5.328 -20.812 -5.434 1 94.06 94 LEU A C 1
ATOM 712 O O . LEU A 1 94 ? -4.582 -21.766 -5.188 1 94.06 94 LEU A O 1
ATOM 716 N N . ALA A 1 95 ? -6.371 -20.891 -6.156 1 96.19 95 ALA A N 1
ATOM 717 C CA . ALA A 1 95 ? -6.746 -22.156 -6.797 1 96.19 95 ALA A CA 1
ATOM 718 C C . ALA A 1 95 ? -5.676 -22.594 -7.785 1 96.19 95 ALA A C 1
ATOM 720 O O . ALA A 1 95 ? -5.477 -23.797 -7.988 1 96.19 95 ALA A O 1
ATOM 721 N N . GLU A 1 96 ? -5 -21.609 -8.344 1 96.81 96 GLU A N 1
ATOM 722 C CA . GLU A 1 96 ? -3.967 -21.906 -9.328 1 96.81 96 GLU A CA 1
ATOM 723 C C . GLU A 1 96 ? -2.623 -22.188 -8.664 1 96.81 96 GLU A C 1
ATOM 725 O O . GLU A 1 96 ? -1.63 -22.453 -9.344 1 96.81 96 GLU A O 1
ATOM 730 N N . GLY A 1 97 ? -2.549 -22.062 -7.352 1 95.69 97 GLY A N 1
ATOM 731 C CA . GLY A 1 97 ? -1.362 -22.5 -6.629 1 95.69 97 GLY A CA 1
ATOM 732 C C . GLY A 1 97 ? -0.471 -21.344 -6.203 1 95.69 97 GLY A C 1
ATOM 733 O O . GLY A 1 97 ? 0.732 -21.531 -6.008 1 95.69 97 GLY A O 1
ATOM 734 N N . LEU A 1 98 ? -1.006 -20.172 -6.133 1 95.25 98 LEU A N 1
ATOM 735 C CA . LEU A 1 98 ? -0.221 -19.062 -5.605 1 95.25 98 LEU A CA 1
ATOM 736 C C . LEU A 1 98 ? 0.356 -19.406 -4.238 1 95.25 98 LEU A C 1
ATOM 738 O O . LEU A 1 98 ? -0.371 -19.859 -3.346 1 95.25 98 LEU A O 1
ATOM 742 N N . PRO A 1 99 ? 1.679 -19.25 -4.055 1 93.12 99 PRO A N 1
ATOM 743 C CA . PRO A 1 99 ? 2.273 -19.516 -2.744 1 93.12 99 PRO A CA 1
ATOM 744 C C . PRO A 1 99 ? 1.728 -18.609 -1.646 1 93.12 99 PRO A C 1
ATOM 746 O O . PRO A 1 99 ? 1.306 -17.484 -1.925 1 93.12 99 PRO A O 1
ATOM 749 N N . ASP A 1 100 ? 1.83 -19.109 -0.432 1 89 100 ASP A N 1
ATOM 750 C CA . ASP A 1 100 ? 1.387 -18.328 0.718 1 89 100 ASP A CA 1
ATOM 751 C C . ASP A 1 100 ? 2.178 -17.031 0.837 1 89 100 ASP A C 1
ATOM 753 O O . ASP A 1 100 ? 3.404 -17.031 0.7 1 89 100 ASP A O 1
ATOM 757 N N . ARG A 1 101 ? 1.377 -16.016 1.058 1 89.12 101 ARG A N 1
ATOM 758 C CA . ARG A 1 101 ? 1.975 -14.695 1.251 1 89.12 101 ARG A CA 1
ATOM 759 C C . ARG A 1 101 ? 1.01 -13.758 1.966 1 89.12 101 ARG A C 1
ATOM 761 O O . ARG A 1 101 ? -0.179 -14.055 2.092 1 89.12 101 ARG A O 1
ATOM 768 N N . LEU A 1 102 ? 1.581 -12.719 2.484 1 89.81 102 LEU A N 1
ATOM 769 C CA . LEU A 1 102 ? 0.727 -11.68 3.061 1 89.81 102 LEU A CA 1
ATOM 770 C C . LEU A 1 102 ? -0.02 -10.922 1.97 1 89.81 102 LEU A C 1
ATOM 772 O O . LEU A 1 102 ? 0.586 -10.477 0.991 1 89.81 102 LEU A O 1
ATOM 776 N N . VAL A 1 103 ? -1.334 -10.891 2.096 1 93.94 103 VAL A N 1
ATOM 777 C CA . VAL A 1 103 ? -2.219 -10.109 1.238 1 93.94 103 VAL A CA 1
ATOM 778 C C . VAL A 1 103 ? -3.133 -9.234 2.096 1 93.94 103 VAL A C 1
ATOM 780 O O . VAL A 1 103 ? -3.646 -9.688 3.123 1 93.94 103 VAL A O 1
ATOM 783 N N . THR A 1 104 ? -3.307 -7.969 1.764 1 93.31 104 THR A N 1
ATOM 784 C CA . THR A 1 104 ? -4.23 -7.102 2.486 1 93.31 104 THR A CA 1
ATOM 785 C C . THR A 1 104 ? -5.266 -6.508 1.536 1 93.31 104 THR A C 1
ATOM 787 O O . THR A 1 104 ? -4.984 -6.297 0.354 1 93.31 104 THR A O 1
ATOM 790 N N . LEU A 1 105 ? -6.473 -6.309 2.062 1 94.12 105 LEU A N 1
ATOM 791 C CA . LEU A 1 105 ? -7.566 -5.641 1.366 1 94.12 105 LEU A CA 1
ATOM 792 C C . LEU A 1 105 ? -8.039 -4.414 2.145 1 94.12 105 LEU A C 1
ATOM 794 O O . LEU A 1 105 ? -8.188 -4.473 3.367 1 94.12 105 LEU A O 1
ATOM 798 N N . GLY A 1 106 ? -8.18 -3.271 1.416 1 93.38 106 GLY A N 1
ATOM 799 C CA . GLY A 1 106 ? -8.688 -2.055 2.027 1 93.38 106 GLY A CA 1
ATOM 800 C C . GLY A 1 106 ? -9.57 -1.244 1.095 1 93.38 106 GLY A C 1
ATOM 801 O O . GLY A 1 106 ? -9.453 -1.353 -0.128 1 93.38 106 GLY A O 1
ATOM 802 N N . GLU A 1 107 ? -10.477 -0.456 1.686 1 94.06 107 GLU A N 1
ATOM 803 C CA . GLU A 1 107 ? -11.305 0.475 0.926 1 94.06 107 GLU A CA 1
ATOM 804 C C . GLU A 1 107 ? -10.562 1.78 0.654 1 94.06 107 GLU A C 1
ATOM 806 O O . GLU A 1 107 ? -9.969 2.363 1.562 1 94.06 107 GLU A O 1
ATOM 811 N N . ALA A 1 108 ? -10.586 2.184 -0.649 1 94.5 108 ALA A N 1
ATOM 812 C CA . ALA A 1 108 ? -9.797 3.348 -1.039 1 94.5 108 ALA A CA 1
ATOM 813 C C . ALA A 1 108 ? -10.688 4.578 -1.21 1 94.5 108 ALA A C 1
ATOM 815 O O . ALA A 1 108 ? -11.773 4.492 -1.787 1 94.5 108 ALA A O 1
ATOM 816 N N . GLU A 1 109 ? -10.234 5.66 -0.662 1 89.12 109 GLU A N 1
ATOM 817 C CA . GLU A 1 109 ? -10.766 6.992 -0.94 1 89.12 109 GLU A CA 1
ATOM 818 C C . GLU A 1 109 ? -9.695 7.895 -1.559 1 89.12 109 GLU A C 1
ATOM 820 O O . GLU A 1 109 ? -8.742 8.281 -0.887 1 89.12 109 GLU A O 1
ATOM 825 N N . ALA A 1 110 ? -9.797 8.016 -2.973 1 77.44 110 ALA A N 1
ATOM 826 C CA . ALA A 1 110 ? -8.797 8.82 -3.67 1 77.44 110 ALA A CA 1
ATOM 827 C C . ALA A 1 110 ? -9.031 10.312 -3.436 1 77.44 110 ALA A C 1
ATOM 829 O O . ALA A 1 110 ? -10.156 10.797 -3.555 1 77.44 110 ALA A O 1
ATOM 830 N N . LEU A 1 111 ? -8.094 10.875 -2.865 1 72.44 111 LEU A N 1
ATOM 831 C CA . LEU A 1 111 ? -8.188 12.312 -2.629 1 72.44 111 LEU A CA 1
ATOM 832 C C . LEU A 1 111 ? -7.215 13.078 -3.52 1 72.44 111 LEU A C 1
ATOM 834 O O . LEU A 1 111 ? -6.023 12.758 -3.559 1 72.44 111 LEU A O 1
ATOM 838 N N . ALA A 1 112 ? -7.758 13.234 -4.922 1 58.59 112 ALA A N 1
ATOM 839 C CA . ALA A 1 112 ? -6.961 13.891 -5.953 1 58.59 112 ALA A CA 1
ATOM 840 C C . ALA A 1 112 ? -6.531 15.281 -5.508 1 58.59 112 ALA A C 1
ATOM 842 O O . ALA A 1 112 ? -7.277 15.984 -4.82 1 58.59 112 ALA A O 1
ATOM 843 N N . SER A 1 113 ? -5.109 15.492 -5.391 1 54.62 113 SER A N 1
ATOM 844 C CA . SER A 1 113 ? -4.855 16.922 -5.449 1 54.62 113 SER A CA 1
ATOM 845 C C . SER A 1 113 ? -5.172 17.5 -6.828 1 54.62 113 SER A C 1
ATOM 847 O O . SER A 1 113 ? -5 16.812 -7.84 1 54.62 113 SER A O 1
ATOM 849 N N . PRO A 1 114 ? -6.004 18.578 -7 1 43.44 114 PRO A N 1
ATOM 850 C CA . PRO A 1 114 ? -6.379 19.234 -8.266 1 43.44 114 PRO A CA 1
ATOM 851 C C . PRO A 1 114 ? -5.191 19.438 -9.195 1 43.44 114 PRO A C 1
ATOM 853 O O . PRO A 1 114 ? -4.066 19.641 -8.734 1 43.44 114 PRO A O 1
ATOM 856 N N . PRO A 1 115 ? -5.211 18.719 -10.422 1 43.88 115 PRO A N 1
ATOM 857 C CA . PRO A 1 115 ? -4.207 19.172 -11.391 1 43.88 115 PRO A CA 1
ATOM 858 C C . PRO A 1 115 ? -3.963 20.672 -11.344 1 43.88 115 PRO A C 1
ATOM 860 O O . PRO A 1 115 ? -4.852 21.438 -10.953 1 43.88 115 PRO A O 1
ATOM 863 N N . GLU A 1 116 ? -2.748 21.094 -10.922 1 41.69 116 GLU A N 1
ATOM 864 C CA . GLU A 1 116 ? -2.535 22.516 -11.156 1 41.69 116 GLU A CA 1
ATOM 865 C C . GLU A 1 116 ? -3.289 22.984 -12.398 1 41.69 116 GLU A C 1
ATOM 867 O O . GLU A 1 116 ? -3.203 22.359 -13.461 1 41.69 116 GLU A O 1
ATOM 872 N N . LYS A 1 117 ? -4.371 23.75 -12.227 1 32.31 117 LYS A N 1
ATOM 873 C CA . LYS A 1 117 ? -4.742 24.562 -13.383 1 32.31 117 LYS A CA 1
ATOM 874 C C . LYS A 1 117 ? -3.537 25.312 -13.938 1 32.31 117 LYS A C 1
ATOM 876 O O . LYS A 1 117 ? -2.701 25.812 -13.18 1 32.31 117 LYS A O 1
ATOM 881 N N . MET B 1 1 ? -0.355 27.047 -21.625 1 23.89 1 MET B N 1
ATOM 882 C CA . MET B 1 1 ? -0.659 25.656 -21.969 1 23.89 1 MET B CA 1
ATOM 883 C C . MET B 1 1 ? 0.338 24.719 -21.297 1 23.89 1 MET B C 1
ATOM 885 O O . MET B 1 1 ? 1.377 24.391 -21.891 1 23.89 1 MET B O 1
ATOM 889 N N . THR B 1 2 ? 0.713 25.016 -20.047 1 28.47 2 THR B N 1
ATOM 890 C CA . THR B 1 2 ? 1.854 24.453 -19.328 1 28.47 2 THR B CA 1
ATOM 891 C C . THR B 1 2 ? 1.717 22.953 -19.172 1 28.47 2 THR B C 1
ATOM 893 O O . THR B 1 2 ? 0.742 22.469 -18.594 1 28.47 2 THR B O 1
ATOM 896 N N . ALA B 1 3 ? 1.989 22.281 -20.266 1 30.84 3 ALA B N 1
ATOM 897 C CA . ALA B 1 3 ? 1.993 20.828 -20.406 1 30.84 3 ALA B CA 1
ATOM 898 C C . ALA B 1 3 ? 2.475 20.156 -19.141 1 30.84 3 ALA B C 1
ATOM 900 O O . ALA B 1 3 ? 3.602 20.375 -18.688 1 30.84 3 ALA B O 1
ATOM 901 N N . GLU B 1 4 ? 1.655 20.016 -18.078 1 36.94 4 GLU B N 1
ATOM 902 C CA . GLU B 1 4 ? 2.08 19.344 -16.859 1 36.94 4 GLU B CA 1
ATOM 903 C C . GLU B 1 4 ? 2.885 18.078 -17.172 1 36.94 4 GLU B C 1
ATOM 905 O O . GLU B 1 4 ? 2.449 17.234 -17.969 1 36.94 4 GLU B O 1
ATOM 910 N N . ALA B 1 5 ? 4.203 18.156 -17.312 1 37 5 ALA B N 1
ATOM 911 C CA . ALA B 1 5 ? 5.191 17.125 -17.609 1 37 5 ALA B CA 1
ATOM 912 C C . ALA B 1 5 ? 4.773 15.781 -17.047 1 37 5 ALA B C 1
ATOM 914 O O . ALA B 1 5 ? 4.238 15.711 -15.93 1 37 5 ALA B O 1
ATOM 915 N N . PRO B 1 6 ? 4.293 14.891 -17.812 1 41.12 6 PRO B N 1
ATOM 916 C CA . PRO B 1 6 ? 4.168 13.547 -17.234 1 41.12 6 PRO B CA 1
ATOM 917 C C . PRO B 1 6 ? 5.219 13.258 -16.172 1 41.12 6 PRO B C 1
ATOM 919 O O . PRO B 1 6 ? 6.312 13.828 -16.203 1 41.12 6 PRO B O 1
ATOM 922 N N . LEU B 1 7 ? 4.895 13.109 -14.797 1 45.56 7 LEU B N 1
ATOM 923 C CA . LEU B 1 7 ? 5.922 12.711 -13.844 1 45.56 7 LEU B CA 1
ATOM 924 C C . LEU B 1 7 ? 7.012 11.891 -14.531 1 45.56 7 LEU B C 1
ATOM 926 O O . LEU B 1 7 ? 6.832 10.695 -14.781 1 45.56 7 LEU B O 1
ATOM 930 N N . HIS B 1 8 ? 7.574 12.281 -15.547 1 48.41 8 HIS B N 1
ATOM 931 C CA . HIS B 1 8 ? 8.727 11.633 -16.156 1 48.41 8 HIS B CA 1
ATOM 932 C C . HIS B 1 8 ? 9.586 10.93 -15.125 1 48.41 8 HIS B C 1
ATOM 934 O O . HIS B 1 8 ? 10.281 9.961 -15.438 1 48.41 8 HIS B O 1
ATOM 940 N N . GLY B 1 9 ? 9.828 11.484 -13.867 1 55.47 9 GLY B N 1
ATOM 941 C CA . GLY B 1 9 ? 10.758 10.961 -12.875 1 55.47 9 GLY B CA 1
ATOM 942 C C . GLY B 1 9 ? 10.188 9.805 -12.078 1 55.47 9 GLY B C 1
ATOM 943 O O . GLY B 1 9 ? 9.039 9.398 -12.289 1 55.47 9 GLY B O 1
ATOM 944 N N . GLU B 1 10 ? 10.992 9.188 -11.32 1 81.06 10 GLU B N 1
ATOM 945 C CA . GLU B 1 10 ? 10.695 8.062 -10.445 1 81.06 10 GLU B CA 1
ATOM 946 C C . GLU B 1 10 ? 9.586 8.414 -9.453 1 81.06 10 GLU B C 1
ATOM 948 O O . GLU B 1 10 ? 9.727 9.336 -8.656 1 81.06 10 GLU B O 1
ATOM 953 N N . VAL B 1 11 ? 8.336 8.016 -9.883 1 91.44 11 VAL B N 1
ATOM 954 C CA . VAL B 1 11 ? 7.223 8.203 -8.961 1 91.44 11 VAL B CA 1
ATOM 955 C C . VAL B 1 11 ? 7.387 7.289 -7.75 1 91.44 11 VAL B C 1
ATOM 957 O O . VAL B 1 11 ? 7.645 6.09 -7.898 1 91.44 11 VAL B O 1
ATOM 960 N N . CYS B 1 12 ? 7.367 7.996 -6.625 1 96.19 12 CYS B N 1
ATOM 961 C CA . CYS B 1 12 ? 7.469 7.238 -5.383 1 96.19 12 CYS B CA 1
ATOM 962 C C . CYS B 1 12 ? 6.18 7.336 -4.574 1 96.19 12 CYS B C 1
ATOM 964 O O . CYS B 1 12 ? 5.367 8.234 -4.801 1 96.19 12 CYS B O 1
ATOM 966 N N . VAL B 1 13 ? 5.996 6.344 -3.754 1 96.06 13 VAL B N 1
ATOM 967 C CA . VAL B 1 13 ? 4.844 6.289 -2.859 1 96.06 13 VAL B CA 1
ATOM 968 C C . VAL B 1 13 ? 5.316 6.223 -1.409 1 96.06 13 VAL B C 1
ATOM 970 O O . VAL B 1 13 ? 6.137 5.371 -1.055 1 96.06 13 VAL B O 1
ATOM 973 N N . LEU B 1 14 ? 4.863 7.148 -0.607 1 96.75 14 LEU B N 1
ATOM 974 C CA . LEU B 1 14 ? 5.059 7.164 0.838 1 96.75 14 LEU B CA 1
ATOM 975 C C . LEU B 1 14 ? 3.795 6.711 1.563 1 96.75 14 LEU B C 1
ATOM 977 O O . LEU B 1 14 ? 2.707 7.234 1.309 1 96.75 14 LEU B O 1
ATOM 981 N N . ARG B 1 15 ? 3.932 5.754 2.432 1 96.38 15 ARG B N 1
ATOM 982 C CA . ARG B 1 15 ? 2.768 5.211 3.129 1 96.38 15 ARG B CA 1
ATOM 983 C C . ARG B 1 15 ? 2.9 5.391 4.637 1 96.38 15 ARG B C 1
ATOM 985 O O . ARG B 1 15 ? 3.943 5.074 5.215 1 96.38 15 ARG B O 1
ATOM 992 N N . PHE B 1 16 ? 1.833 5.855 5.242 1 95.75 16 PHE B N 1
ATOM 993 C CA . PHE B 1 16 ? 1.697 5.957 6.691 1 95.75 16 PHE B CA 1
ATOM 994 C C . PHE B 1 16 ? 0.721 4.91 7.219 1 95.75 16 PHE B C 1
ATOM 996 O O . PHE B 1 16 ? -0.408 4.809 6.734 1 95.75 16 PHE B O 1
ATOM 1003 N N . TYR B 1 17 ? 1.153 4.168 8.219 1 93.38 17 TYR B N 1
ATOM 1004 C CA . TYR B 1 17 ? 0.304 3.186 8.883 1 93.38 17 TYR B CA 1
ATOM 1005 C C . TYR B 1 17 ? -0.122 3.678 10.258 1 93.38 17 TYR B C 1
ATOM 1007 O O . TYR B 1 17 ? 0.722 4.016 11.094 1 93.38 17 TYR B O 1
ATOM 1015 N N . THR B 1 18 ? -1.424 3.711 10.422 1 93.62 18 THR B N 1
ATOM 1016 C CA . THR B 1 18 ? -1.941 4.227 11.688 1 93.62 18 THR B CA 1
ATOM 1017 C C . THR B 1 18 ? -3.285 3.586 12.023 1 93.62 18 THR B C 1
ATOM 1019 O O . THR B 1 18 ? -3.736 2.676 11.32 1 93.62 18 THR B O 1
ATOM 1022 N N . LEU B 1 19 ? -3.857 3.865 13.211 1 93.75 19 LEU B N 1
ATOM 1023 C CA . LEU B 1 19 ? -5.211 3.473 13.578 1 93.75 19 LEU B CA 1
ATOM 1024 C C . LEU B 1 19 ? -6.188 4.633 13.398 1 93.75 19 LEU B C 1
ATOM 1026 O O . LEU B 1 19 ? -5.793 5.797 13.484 1 93.75 19 LEU B O 1
ATOM 1030 N N . ALA B 1 20 ? -7.395 4.27 13.109 1 94 20 ALA B N 1
ATOM 1031 C CA . ALA B 1 20 ? -8.445 5.273 12.938 1 94 20 ALA B CA 1
ATOM 1032 C C . ALA B 1 20 ? -8.523 6.203 14.141 1 94 20 ALA B C 1
ATOM 1034 O O . ALA B 1 20 ? -8.836 7.387 14.008 1 94 20 ALA B O 1
ATOM 1035 N N . GLY B 1 21 ? -8.148 5.691 15.273 1 94.44 21 GLY B N 1
ATOM 1036 C CA . GLY B 1 21 ? -8.273 6.457 16.5 1 94.44 21 GLY B CA 1
ATOM 1037 C C . GLY B 1 21 ? -7.031 7.262 16.828 1 94.44 21 GLY B C 1
ATOM 1038 O O . GLY B 1 21 ? -7.02 8.031 17.797 1 94.44 21 GLY B O 1
ATOM 1039 N N . ASP B 1 22 ? -5.965 7.113 16.156 1 95.69 22 ASP B N 1
ATOM 1040 C CA . ASP B 1 22 ? -4.762 7.906 16.406 1 95.69 22 ASP B CA 1
ATOM 1041 C C . ASP B 1 22 ? -5.02 9.391 16.141 1 95.69 22 ASP B C 1
ATOM 1043 O O . ASP B 1 22 ? -5.707 9.742 15.18 1 95.69 22 ASP B O 1
ATOM 1047 N N . THR B 1 23 ? -4.438 10.273 16.969 1 96.81 23 THR B N 1
ATOM 1048 C CA . THR B 1 23 ? -4.629 11.711 16.812 1 96.81 23 THR B CA 1
ATOM 1049 C C . THR B 1 23 ? -3.283 12.43 16.734 1 96.81 23 THR B C 1
ATOM 1051 O O . THR B 1 23 ? -2.264 11.891 17.172 1 96.81 23 THR B O 1
ATOM 1054 N N . TRP B 1 24 ? -3.291 13.508 16.094 1 96.62 24 TRP B N 1
ATOM 1055 C CA . TRP B 1 24 ? -2.188 14.461 16.016 1 96.62 24 TRP B CA 1
ATOM 1056 C C . TRP B 1 24 ? -2.693 15.891 16.172 1 96.62 24 TRP B C 1
ATOM 1058 O O . TRP B 1 24 ? -3.48 16.375 15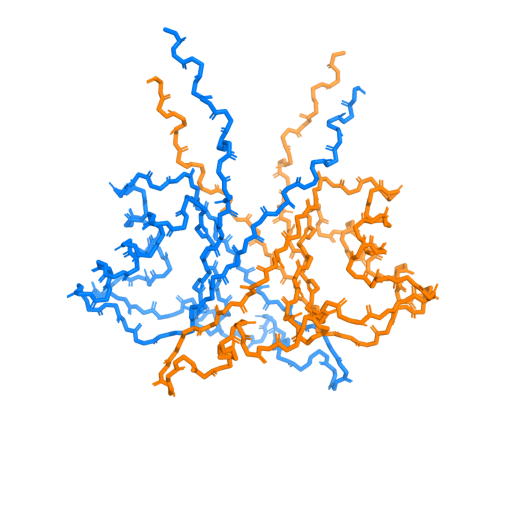.359 1 96.62 24 TRP B O 1
ATOM 1068 N N . ARG B 1 25 ? -2.264 16.516 17.312 1 95.25 25 ARG B N 1
ATOM 1069 C CA . ARG B 1 25 ? -2.688 17.875 17.641 1 95.25 25 ARG B CA 1
ATOM 1070 C C . ARG B 1 25 ? -4.203 17.969 17.766 1 95.25 25 ARG B C 1
ATOM 1072 O O . ARG B 1 25 ? -4.824 18.891 17.234 1 95.25 25 ARG B O 1
ATOM 1079 N N . GLY B 1 26 ? -4.805 16.922 18.312 1 95.88 26 GLY B N 1
ATOM 1080 C CA . GLY B 1 26 ? -6.223 16.906 18.641 1 95.88 26 GLY B CA 1
ATOM 1081 C C . GLY B 1 26 ? -7.105 16.531 17.453 1 95.88 26 GLY B C 1
ATOM 1082 O O . GLY B 1 26 ? -8.328 16.516 17.578 1 95.88 26 GLY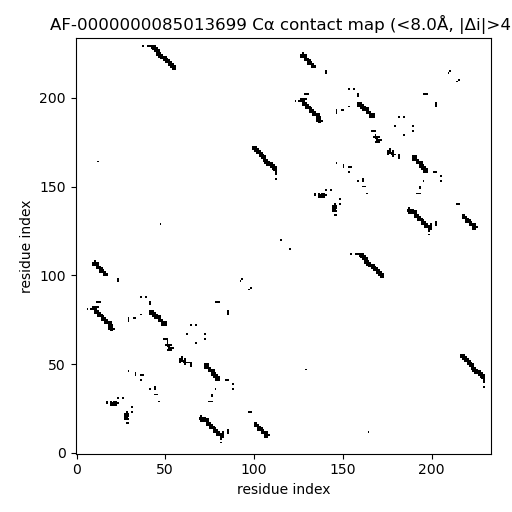 B O 1
ATOM 1083 N N . HIS B 1 27 ? -6.57 16.234 16.359 1 97.06 27 HIS B N 1
ATOM 1084 C CA . HIS B 1 27 ? -7.301 15.836 15.164 1 97.06 27 HIS B CA 1
ATOM 1085 C C . HIS B 1 27 ? -6.93 14.422 14.727 1 97.06 27 HIS B C 1
ATOM 1087 O O . HIS B 1 27 ? -5.836 13.945 15.031 1 97.06 27 HIS B O 1
ATOM 1093 N N . PRO B 1 28 ? -7.855 13.758 14.07 1 96.81 28 PRO B N 1
ATOM 1094 C CA . PRO B 1 28 ? -7.465 12.445 13.539 1 96.81 28 PRO B CA 1
ATOM 1095 C C . PRO B 1 28 ? -6.184 12.508 12.711 1 96.81 28 PRO B C 1
ATOM 1097 O O . PRO B 1 28 ? -6.078 13.328 11.789 1 96.81 28 PRO B O 1
ATOM 1100 N N . LEU B 1 29 ? -5.262 11.664 13.008 1 97.12 29 LEU B N 1
ATOM 1101 C CA . LEU B 1 29 ? -3.924 11.719 12.43 1 97.12 29 LEU B CA 1
ATOM 1102 C C . LEU B 1 29 ? -3.982 11.531 10.914 1 97.12 29 LEU B C 1
ATOM 1104 O O . LEU B 1 29 ? -3.355 12.281 10.164 1 97.12 29 LEU B O 1
ATOM 1108 N N . ALA B 1 30 ? -4.703 10.539 10.477 1 96.62 30 ALA B N 1
ATOM 1109 C CA . ALA B 1 30 ? -4.781 10.242 9.047 1 96.62 30 ALA B CA 1
ATOM 1110 C C . ALA B 1 30 ? -5.293 11.453 8.266 1 96.62 30 ALA B C 1
ATOM 1112 O O . ALA B 1 30 ? -4.715 11.828 7.242 1 96.62 30 ALA B O 1
ATOM 1113 N N . ASP B 1 31 ? -6.309 12.062 8.766 1 95.81 31 ASP B N 1
ATOM 1114 C CA . ASP B 1 31 ? -6.867 13.242 8.117 1 95.81 31 ASP B CA 1
ATOM 1115 C C . ASP B 1 31 ? -5.867 14.398 8.109 1 95.81 31 ASP B C 1
ATOM 1117 O O . ASP B 1 31 ? -5.75 15.117 7.117 1 95.81 31 ASP B O 1
ATOM 1121 N N . SER B 1 32 ? -5.242 14.531 9.203 1 97.31 32 SER B N 1
ATOM 1122 C CA . SER B 1 32 ? -4.266 15.602 9.336 1 97.31 32 SER B CA 1
ATOM 1123 C C . SER B 1 32 ? -3.135 15.453 8.32 1 97.31 32 SER B C 1
ATOM 1125 O O . SER B 1 32 ? -2.682 16.438 7.738 1 97.31 32 SER B O 1
ATOM 1127 N N . VAL B 1 33 ? -2.711 14.203 8.055 1 97.31 33 VAL B N 1
ATOM 1128 C CA . VAL B 1 33 ? -1.649 13.945 7.09 1 97.31 33 VAL B CA 1
ATOM 1129 C C . VAL B 1 33 ? -2.146 14.258 5.68 1 97.31 33 VAL B C 1
ATOM 1131 O O . VAL B 1 33 ? -1.435 14.883 4.891 1 97.31 33 VAL B O 1
ATOM 1134 N N . VAL B 1 34 ? -3.324 13.898 5.383 1 96.44 34 VAL B N 1
ATOM 1135 C CA . VAL B 1 34 ? -3.902 14.164 4.07 1 96.44 34 VAL B CA 1
ATOM 1136 C C . VAL B 1 34 ? -4.016 15.672 3.85 1 96.44 34 VAL B C 1
ATOM 1138 O O . VAL B 1 34 ? -3.66 16.172 2.783 1 96.44 34 VAL B O 1
ATOM 1141 N N . GLU B 1 35 ? -4.531 16.312 4.844 1 95.75 35 GLU B N 1
ATOM 1142 C CA . GLU B 1 35 ? -4.66 17.766 4.758 1 95.75 35 GLU B CA 1
ATOM 1143 C C . GLU B 1 35 ? -3.301 18.422 4.559 1 95.75 35 GLU B C 1
ATOM 1145 O O . GLU B 1 35 ? -3.162 19.344 3.74 1 95.75 35 GLU B O 1
ATOM 1150 N N . ALA B 1 36 ? -2.336 18.016 5.328 1 96.88 36 ALA B N 1
ATOM 1151 C CA . ALA B 1 36 ? -0.984 18.547 5.203 1 96.88 36 ALA B CA 1
ATOM 1152 C C . ALA B 1 36 ? -0.427 18.312 3.803 1 96.88 36 ALA B C 1
ATOM 1154 O O . ALA B 1 36 ? 0.243 19.172 3.236 1 96.88 36 ALA B O 1
ATOM 1155 N N . ALA B 1 37 ? -0.658 17.109 3.277 1 96.94 37 ALA B N 1
ATOM 1156 C CA . ALA B 1 37 ? -0.219 16.781 1.924 1 96.94 37 ALA B CA 1
ATOM 1157 C C . ALA B 1 37 ? -0.838 17.734 0.9 1 96.94 37 ALA B C 1
ATOM 1159 O O . ALA B 1 37 ? -0.164 18.172 -0.032 1 96.94 37 ALA B O 1
ATOM 1160 N N . HIS B 1 38 ? -2.098 18 1.085 1 94.44 38 HIS B N 1
ATOM 1161 C CA . HIS B 1 38 ? -2.793 18.922 0.209 1 94.44 38 HIS B CA 1
ATOM 1162 C C . HIS B 1 38 ? -2.166 20.312 0.277 1 94.44 38 HIS B C 1
ATOM 1164 O O . HIS B 1 38 ? -1.892 20.922 -0.757 1 94.44 38 HIS B O 1
ATOM 1170 N N . ARG B 1 39 ? -1.941 20.75 1.446 1 95.25 39 ARG B N 1
ATOM 1171 C CA . ARG B 1 39 ? -1.351 22.062 1.643 1 95.25 39 ARG B CA 1
ATOM 1172 C C . ARG B 1 39 ? 0.042 22.141 1.027 1 95.25 39 ARG B C 1
ATOM 1174 O O . ARG B 1 39 ? 0.438 23.188 0.497 1 95.25 39 ARG B O 1
ATOM 1181 N N . ALA B 1 40 ? 0.733 21.047 1.104 1 96.12 40 ALA B N 1
ATOM 1182 C CA . ALA B 1 40 ? 2.092 20.984 0.57 1 96.12 40 ALA B CA 1
ATOM 1183 C C . ALA B 1 40 ? 2.08 20.828 -0.948 1 96.12 40 ALA B C 1
ATOM 1185 O O . ALA B 1 40 ? 3.125 20.922 -1.597 1 96.12 40 ALA B O 1
ATOM 1186 N N . GLY B 1 41 ? 0.962 20.484 -1.515 1 95.56 41 GLY B N 1
ATOM 1187 C CA . GLY B 1 41 ? 0.836 20.344 -2.957 1 95.56 41 GLY B CA 1
ATOM 1188 C C . GLY B 1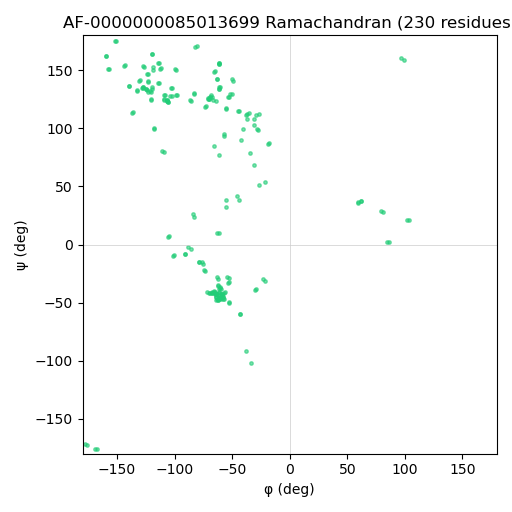 41 ? 1.38 19.031 -3.486 1 95.56 41 GLY B C 1
ATOM 1189 O O . GLY B 1 41 ? 1.927 18.984 -4.59 1 95.56 41 GLY B O 1
ATOM 1190 N N . LEU B 1 42 ? 1.327 18.078 -2.695 1 95.5 42 LEU B N 1
ATOM 1191 C CA . LEU B 1 42 ? 1.742 16.766 -3.201 1 95.5 42 LEU B CA 1
ATOM 1192 C C . LEU B 1 42 ? 0.852 16.328 -4.359 1 95.5 42 LEU B C 1
ATOM 1194 O O . LEU B 1 42 ? -0.303 16.75 -4.453 1 95.5 42 LEU B O 1
ATOM 1198 N N . ALA B 1 43 ? 1.387 15.461 -5.215 1 93.25 43 ALA B N 1
ATOM 1199 C CA . ALA B 1 43 ? 0.72 15.039 -6.441 1 93.25 43 ALA B CA 1
ATOM 1200 C C . ALA B 1 43 ? -0.551 14.25 -6.137 1 93.25 43 ALA B C 1
ATOM 1202 O O . ALA B 1 43 ? -1.549 14.367 -6.852 1 93.25 43 ALA B O 1
ATOM 1203 N N . GLY B 1 44 ? -0.472 13.359 -5.078 1 92.44 44 GLY B N 1
ATOM 1204 C CA . GLY B 1 44 ? -1.651 12.57 -4.758 1 92.44 44 GLY B CA 1
ATOM 1205 C C . GLY B 1 44 ? -1.656 12.055 -3.332 1 92.44 44 GLY B C 1
ATOM 1206 O O . GLY B 1 44 ? -0.597 11.82 -2.748 1 92.44 44 GLY B O 1
ATOM 1207 N N . ALA B 1 45 ? -2.975 11.914 -2.922 1 95.94 45 ALA B N 1
ATOM 1208 C CA . ALA B 1 45 ? -3.195 11.289 -1.62 1 95.94 45 ALA B CA 1
ATOM 1209 C C . ALA B 1 45 ? -4.387 10.336 -1.666 1 95.94 45 ALA B C 1
ATOM 1211 O O . ALA B 1 45 ? -5.398 10.625 -2.305 1 95.94 45 ALA B O 1
ATOM 1212 N N . THR B 1 46 ? -4.219 9.18 -1.073 1 93.56 46 THR B N 1
ATOM 1213 C CA . THR B 1 46 ? -5.273 8.172 -0.972 1 93.56 46 THR B CA 1
ATOM 1214 C C . THR B 1 46 ? -5.375 7.641 0.455 1 93.56 46 THR B C 1
ATOM 1216 O O . THR B 1 46 ? -4.359 7.375 1.1 1 93.56 46 THR B O 1
ATOM 1219 N N . LEU B 1 47 ? -6.566 7.574 0.97 1 95.5 47 LEU B N 1
ATOM 1220 C CA . LEU B 1 47 ? -6.832 6.922 2.248 1 95.5 47 LEU B CA 1
ATOM 1221 C C . LEU B 1 47 ? -7.367 5.512 2.035 1 95.5 47 LEU B C 1
ATOM 1223 O O . LEU B 1 47 ? -8.281 5.305 1.234 1 95.5 47 LEU B O 1
ATOM 1227 N N . LEU B 1 48 ? -6.73 4.566 2.713 1 93.88 48 LEU B N 1
ATOM 1228 C CA . LEU B 1 48 ? -7.234 3.197 2.744 1 93.88 48 LEU B CA 1
ATOM 1229 C C . LEU B 1 48 ? -7.785 2.852 4.125 1 93.88 48 LEU B C 1
ATOM 1231 O O . LEU B 1 48 ? -7.07 2.949 5.125 1 93.88 48 LEU B O 1
ATOM 1235 N N . ARG B 1 49 ? -9.023 2.418 4.188 1 92.19 49 ARG B N 1
ATOM 1236 C CA . ARG B 1 49 ? -9.688 2.082 5.441 1 92.19 49 ARG B CA 1
ATOM 1237 C C . ARG B 1 49 ? -10.109 0.617 5.461 1 92.19 49 ARG B C 1
ATOM 1239 O O . ARG B 1 49 ? -10.117 -0.049 4.422 1 92.19 49 ARG B O 1
ATOM 1246 N N . GLY B 1 50 ? -10.414 0.154 6.734 1 86.44 50 GLY B N 1
ATOM 1247 C CA . GLY B 1 50 ? -10.922 -1.202 6.852 1 86.44 50 GLY B CA 1
ATOM 1248 C C . GLY B 1 50 ? -9.945 -2.252 6.371 1 86.44 50 GLY B C 1
ATOM 1249 O O . GLY B 1 50 ? -10.328 -3.211 5.695 1 86.44 50 GLY B O 1
ATOM 1250 N N . MET B 1 51 ? -8.742 -2.043 6.621 1 87.88 51 MET B N 1
ATOM 1251 C CA . MET B 1 51 ? -7.719 -2.959 6.125 1 87.88 51 MET B CA 1
ATOM 1252 C C . MET B 1 51 ? -7.805 -4.309 6.832 1 87.88 51 MET B C 1
ATOM 1254 O O . MET B 1 51 ? -7.844 -4.367 8.062 1 87.88 51 MET B O 1
ATOM 1258 N N . VAL B 1 52 ? -7.891 -5.348 6.035 1 85.94 52 VAL B N 1
ATOM 1259 C CA . VAL B 1 52 ? -7.855 -6.723 6.523 1 85.94 52 VAL B CA 1
ATOM 1260 C C . VAL B 1 52 ? -6.719 -7.484 5.844 1 85.94 52 VAL B C 1
ATOM 1262 O O . VAL B 1 52 ? -6.41 -7.238 4.676 1 85.94 52 VAL B O 1
ATOM 1265 N N . GLY B 1 53 ? -6.004 -8.336 6.578 1 87.06 53 GLY B N 1
ATOM 1266 C CA . GLY B 1 53 ? -4.895 -9.109 6.039 1 87.06 53 GLY B CA 1
ATOM 1267 C C . GLY B 1 53 ? -5.176 -10.602 5.988 1 87.06 53 GLY B C 1
ATOM 1268 O O . GLY B 1 53 ? -5.984 -11.109 6.766 1 87.06 53 GLY B O 1
ATOM 1269 N N . PHE B 1 54 ? -4.465 -11.203 4.953 1 82.62 54 PHE B N 1
ATOM 1270 C CA . PHE B 1 54 ? -4.453 -12.648 4.758 1 82.62 54 PHE B CA 1
ATOM 1271 C C . PHE B 1 54 ? -3.025 -13.172 4.672 1 82.62 54 PHE B C 1
ATOM 1273 O O . PHE B 1 54 ? -2.158 -12.531 4.078 1 82.62 54 PHE B O 1
ATOM 1280 N N . GLY B 1 55 ? -2.643 -14.297 5.336 1 76.81 55 GLY B N 1
ATOM 1281 C CA . GLY B 1 55 ? -1.317 -14.891 5.238 1 76.81 55 GLY B CA 1
ATOM 1282 C C . GLY B 1 55 ? -1.238 -16.281 5.824 1 76.81 55 GLY B C 1
ATOM 1283 O O . GLY B 1 55 ? -2.266 -16.906 6.098 1 76.81 55 GLY B O 1
ATOM 1284 N N . ARG B 1 56 ? 0.06 -16.906 5.848 1 65.94 56 ARG B N 1
ATOM 1285 C CA . ARG B 1 56 ? 0.336 -18.281 6.262 1 65.94 56 ARG B CA 1
ATOM 1286 C C . ARG B 1 56 ? -0.45 -18.641 7.52 1 65.94 56 ARG B C 1
ATOM 1288 O O . ARG B 1 56 ? -1.011 -19.734 7.613 1 65.94 56 ARG B O 1
ATOM 1295 N N . HIS B 1 57 ? -0.238 -17.938 8.57 1 57.12 57 HIS B N 1
ATOM 1296 C CA . HIS B 1 57 ? -0.827 -18.375 9.836 1 57.12 57 HIS B CA 1
ATOM 1297 C C . HIS B 1 57 ? -2.27 -17.891 9.961 1 57.12 57 HIS B C 1
ATOM 1299 O O . HIS B 1 57 ? -2.844 -17.922 11.055 1 57.12 57 HIS B O 1
ATOM 1305 N N . GLY B 1 58 ? -2.883 -17.688 8.883 1 52.97 58 GLY B N 1
ATOM 1306 C CA . GLY B 1 58 ? -4.297 -17.359 8.883 1 52.97 58 GLY B CA 1
ATOM 1307 C C . GLY B 1 58 ? -4.559 -15.859 8.789 1 52.97 58 GLY B C 1
ATOM 1308 O O . GLY B 1 58 ? -3.619 -15.062 8.766 1 52.97 58 GLY B O 1
ATOM 1309 N N . VAL B 1 59 ? -5.852 -15.602 8.367 1 50.56 59 VAL B N 1
ATOM 1310 C CA . VAL B 1 59 ? -6.359 -14.234 8.453 1 50.56 59 VAL B CA 1
ATOM 1311 C C . VAL B 1 59 ? -6.016 -13.648 9.82 1 50.56 59 VAL B C 1
ATOM 1313 O O . VAL B 1 59 ? -6.621 -14.016 10.828 1 50.56 59 VAL B O 1
ATOM 1316 N N . ASP B 1 60 ? -4.914 -13.805 10.383 1 49.91 60 ASP B N 1
ATOM 1317 C CA . ASP B 1 60 ? -4.738 -13.25 11.727 1 49.91 60 ASP B CA 1
ATOM 1318 C C . ASP B 1 60 ? -5.52 -11.953 11.891 1 49.91 60 ASP B C 1
ATOM 1320 O O . ASP B 1 60 ? -6.328 -11.82 12.812 1 49.91 60 ASP B O 1
ATOM 1324 N N . THR B 1 61 ? -4.641 -10.828 11.781 1 50.69 61 THR B N 1
ATOM 1325 C CA . THR B 1 61 ? -5.145 -9.594 12.375 1 50.69 61 THR B CA 1
ATOM 1326 C C . THR B 1 61 ? -6.434 -9.156 11.688 1 50.69 61 THR B C 1
ATOM 1328 O O . THR B 1 61 ? -6.406 -8.32 10.781 1 50.69 61 THR B O 1
ATOM 1331 N N . PHE B 1 62 ? -6.973 -9.953 10.891 1 44.59 62 PHE B N 1
ATOM 1332 C CA . PHE B 1 62 ? -8.297 -9.469 10.508 1 44.59 62 PHE B CA 1
ATOM 1333 C C . PHE B 1 62 ? -9.156 -9.219 11.742 1 44.59 62 PHE B C 1
ATOM 1335 O O . PHE B 1 62 ? -9.688 -10.156 12.344 1 44.59 62 PHE B O 1
ATOM 1342 N N . LEU B 1 63 ? -8.594 -8.719 12.758 1 47.62 63 LEU B N 1
ATOM 1343 C CA . LEU B 1 63 ? -9.75 -8.477 13.617 1 47.62 63 LEU B CA 1
ATOM 1344 C C . LEU B 1 63 ? -11.008 -8.234 12.781 1 47.62 63 LEU B C 1
ATOM 1346 O O . LEU B 1 63 ? -10.969 -7.48 11.805 1 47.62 63 LEU B O 1
ATOM 1350 N N . SER B 1 64 ? -11.781 -9.344 12.688 1 51.91 64 SER B N 1
ATOM 1351 C CA . SER B 1 64 ? -13.094 -9.039 12.133 1 51.91 64 SER B CA 1
ATOM 1352 C C . SER B 1 64 ? -13.398 -7.551 12.227 1 51.91 64 SER B C 1
ATOM 1354 O O . SER B 1 64 ? -13.508 -7.004 13.328 1 51.91 64 SER B O 1
ATOM 1356 N N . VAL B 1 65 ? -12.922 -6.855 11.156 1 57.41 65 VAL B N 1
ATOM 1357 C CA . VAL B 1 65 ? -13.266 -5.434 11.109 1 57.41 65 VAL B CA 1
ATOM 1358 C C . VAL B 1 65 ? -14.516 -5.176 11.938 1 57.41 65 VAL B C 1
ATOM 1360 O O . VAL B 1 65 ? -14.625 -4.148 12.609 1 57.41 65 VAL B O 1
ATOM 1363 N N . LEU B 1 66 ? -15.297 -6.309 11.914 1 58.59 66 LEU B N 1
ATOM 1364 C CA . LEU B 1 66 ? -16.547 -6.164 12.656 1 58.59 66 LEU B CA 1
ATOM 1365 C C . LEU B 1 66 ? -16.281 -6.211 14.156 1 58.59 66 LEU B C 1
ATOM 1367 O O . LEU B 1 66 ? -17.062 -5.66 14.938 1 58.59 66 LEU B O 1
ATOM 1371 N N . GLU B 1 67 ? -15.211 -6.777 14.414 1 68.75 67 GLU B N 1
ATOM 1372 C CA . GLU B 1 67 ? -15 -6.898 15.859 1 68.75 67 GLU B CA 1
ATOM 1373 C C . GLU B 1 67 ? -14.023 -5.84 16.359 1 68.75 67 GLU B C 1
ATOM 1375 O O . GLU B 1 67 ? -13.938 -5.594 17.562 1 68.75 67 GLU B O 1
ATOM 1380 N N . VAL B 1 68 ? -13.508 -5.281 15.391 1 71.94 68 VAL B N 1
ATOM 1381 C CA . VAL B 1 68 ? -12.523 -4.285 15.797 1 71.94 68 VAL B CA 1
ATOM 1382 C C . VAL B 1 68 ? -13.219 -2.953 16.078 1 71.94 68 VAL B C 1
ATOM 1384 O O . VAL B 1 68 ? -14.008 -2.473 15.258 1 71.94 68 VAL B O 1
ATOM 1387 N N . HIS B 1 69 ? -13 -2.486 17.281 1 81.38 69 HIS B N 1
ATOM 1388 C CA . HIS B 1 69 ? -13.484 -1.141 17.562 1 81.38 69 HIS B CA 1
ATOM 1389 C C . HIS B 1 69 ? -13.055 -0.161 16.484 1 81.38 69 HIS B C 1
ATOM 1391 O O . HIS B 1 69 ? -11.961 -0.294 15.914 1 81.38 69 HIS B O 1
ATOM 1397 N N . ALA B 1 70 ? -13.914 0.667 16.188 1 84.06 70 ALA B N 1
ATOM 1398 C CA . ALA B 1 70 ? -13.695 1.629 15.102 1 84.06 70 ALA B CA 1
ATOM 1399 C C . ALA B 1 70 ? -12.383 2.379 15.289 1 84.06 70 ALA B C 1
ATOM 1401 O O . ALA B 1 70 ? -11.68 2.658 14.32 1 84.06 70 ALA B O 1
ATOM 1402 N N . ASP B 1 71 ? -12.062 2.576 16.562 1 88.94 71 ASP B N 1
ATOM 1403 C CA . ASP B 1 71 ? -10.859 3.352 16.859 1 88.94 71 ASP B CA 1
ATOM 1404 C C . ASP B 1 71 ? -9.594 2.525 16.609 1 88.94 71 ASP B C 1
ATOM 1406 O O . ASP B 1 71 ? -8.5 3.076 16.531 1 88.94 71 ASP B O 1
ATOM 1410 N N . HIS B 1 72 ? -9.773 1.244 16.516 1 89.06 72 HIS B N 1
ATOM 1411 C CA . HIS B 1 72 ? -8.617 0.366 16.359 1 89.06 72 HIS B CA 1
ATOM 1412 C C . HIS B 1 72 ? -8.5 -0.154 14.93 1 89.06 72 HIS B C 1
ATOM 1414 O O . HIS B 1 72 ? -7.645 -0.989 14.641 1 89.06 72 HIS B O 1
ATOM 1420 N N . GLN B 1 73 ? -9.352 0.409 14.148 1 88.25 73 GLN B N 1
ATOM 1421 C CA . GLN B 1 73 ? -9.289 -0.001 12.75 1 88.25 73 GLN B CA 1
ATOM 1422 C C . GLN B 1 73 ? -8.031 0.528 12.078 1 88.25 73 GLN B C 1
ATOM 1424 O O . GLN B 1 73 ? -7.75 1.728 12.117 1 88.25 73 GLN B O 1
ATOM 1429 N N . PRO B 1 74 ? -7.258 -0.378 11.484 1 91.81 74 PRO B N 1
ATOM 1430 C CA . PRO B 1 74 ? -6.082 0.081 10.742 1 91.81 74 PRO B CA 1
ATOM 1431 C C . PRO B 1 74 ? -6.441 0.991 9.57 1 91.81 74 PRO B C 1
ATOM 1433 O O . PRO B 1 74 ? -7.43 0.744 8.875 1 91.81 74 PRO B O 1
ATOM 1436 N N . VAL B 1 75 ? -5.688 2.051 9.469 1 93.81 75 VAL B N 1
ATOM 1437 C CA . VAL B 1 75 ? -5.824 3.012 8.383 1 93.81 75 VAL B CA 1
ATOM 1438 C C . VAL B 1 75 ? -4.457 3.283 7.754 1 93.81 75 VAL B C 1
ATOM 1440 O O . VAL B 1 75 ? -3.447 3.352 8.461 1 93.81 75 VAL B O 1
ATOM 1443 N N . MET B 1 76 ? -4.488 3.416 6.438 1 95.88 76 MET B N 1
ATOM 1444 C CA . MET B 1 76 ? -3.26 3.734 5.719 1 95.88 76 MET B CA 1
ATOM 1445 C C . MET B 1 76 ? -3.439 4.984 4.859 1 95.88 76 MET B C 1
ATOM 1447 O O . MET B 1 76 ? -4.469 5.148 4.203 1 95.88 76 MET B O 1
ATOM 1451 N N . VAL B 1 77 ? -2.469 5.91 4.926 1 97.19 77 VAL B N 1
ATOM 1452 C CA . VAL B 1 77 ? -2.406 7.059 4.027 1 97.19 77 VAL B CA 1
ATOM 1453 C C . VAL B 1 77 ? -1.301 6.848 2.996 1 97.19 77 VAL B C 1
ATOM 1455 O O . VAL B 1 77 ? -0.146 6.605 3.355 1 97.19 77 VAL B O 1
ATOM 1458 N N . GLU B 1 78 ? -1.696 6.891 1.765 1 96.75 78 GLU B N 1
ATOM 1459 C CA . GLU B 1 78 ? -0.733 6.797 0.672 1 96.75 78 GLU B CA 1
ATOM 1460 C C . GLU B 1 78 ? -0.535 8.148 -0.009 1 96.75 78 GLU B C 1
ATOM 1462 O O . GLU B 1 78 ? -1.5 8.766 -0.464 1 96.75 78 GLU B O 1
ATOM 1467 N N . LEU B 1 79 ? 0.721 8.578 -0.04 1 96.94 79 LEU B N 1
ATOM 1468 C CA . LEU B 1 79 ? 1.082 9.82 -0.716 1 96.94 79 LEU B CA 1
ATOM 1469 C C . LEU B 1 79 ? 1.968 9.539 -1.926 1 96.94 79 LEU B C 1
ATOM 1471 O O . LEU B 1 79 ? 2.871 8.703 -1.859 1 96.94 79 LEU B O 1
ATOM 1475 N N . VAL B 1 80 ? 1.703 10.266 -3.025 1 95.44 80 VAL B N 1
ATOM 1476 C CA . VAL B 1 80 ? 2.438 10.047 -4.266 1 95.44 80 VAL B CA 1
ATOM 1477 C C . VAL B 1 80 ? 3.09 11.352 -4.719 1 95.44 80 VAL B C 1
ATOM 1479 O O . VAL B 1 80 ? 2.453 12.406 -4.715 1 95.44 80 VAL B O 1
ATOM 1482 N N . ASP B 1 81 ? 4.316 11.289 -5.043 1 96.06 81 ASP B N 1
ATOM 1483 C CA . ASP B 1 81 ? 5.082 12.391 -5.625 1 96.06 81 ASP B CA 1
ATOM 1484 C C . ASP B 1 81 ? 6.5 11.945 -5.973 1 96.06 81 ASP B C 1
ATOM 1486 O O . ASP B 1 81 ? 6.797 10.75 -5.992 1 96.06 81 ASP B O 1
ATOM 1490 N N . ARG B 1 82 ? 7.301 12.891 -6.348 1 95.69 82 ARG B N 1
ATOM 1491 C CA . ARG B 1 82 ? 8.734 12.641 -6.465 1 95.69 82 ARG B CA 1
ATOM 1492 C C . ARG B 1 82 ? 9.352 12.32 -5.105 1 95.69 82 ARG B C 1
ATOM 1494 O O . ARG B 1 82 ? 8.898 12.836 -4.082 1 95.69 82 ARG B O 1
ATOM 1501 N N . GLU B 1 83 ? 10.375 11.508 -5.16 1 94.81 83 GLU B N 1
ATOM 1502 C CA . GLU B 1 83 ? 11.039 11.055 -3.939 1 94.81 83 GLU B CA 1
ATOM 1503 C C . GLU B 1 83 ? 11.445 12.234 -3.061 1 94.81 83 GLU B C 1
ATOM 1505 O O . GLU B 1 83 ? 11.156 12.258 -1.864 1 94.81 83 GLU B O 1
ATOM 1510 N N . SER B 1 84 ? 12.102 13.188 -3.67 1 95.81 84 SER B N 1
ATOM 1511 C CA . SER B 1 84 ? 12.617 14.32 -2.914 1 95.81 84 SER B CA 1
ATOM 1512 C C . SER B 1 84 ? 11.492 15.086 -2.219 1 95.81 84 SER B C 1
ATOM 1514 O O . SER B 1 84 ? 11.648 15.523 -1.075 1 95.81 84 SER B O 1
ATOM 1516 N N . ARG B 1 85 ? 10.367 15.203 -2.84 1 96.69 85 ARG B N 1
ATOM 1517 C CA . ARG B 1 85 ? 9.234 15.922 -2.268 1 96.69 85 ARG B CA 1
ATOM 1518 C C . ARG B 1 85 ? 8.617 15.133 -1.117 1 96.69 85 ARG B C 1
ATOM 1520 O O . ARG B 1 85 ? 8.227 15.711 -0.099 1 96.69 85 ARG B O 1
ATOM 1527 N N . LEU B 1 86 ? 8.516 13.891 -1.298 1 97 86 LEU B N 1
ATOM 1528 C CA . LEU B 1 86 ? 7.953 13.047 -0.252 1 97 86 LEU B CA 1
ATOM 1529 C C . LEU B 1 86 ? 8.836 13.055 0.989 1 97 86 LEU B C 1
ATOM 1531 O O . LEU B 1 86 ? 8.336 13.156 2.113 1 97 86 LEU B O 1
ATOM 1535 N N . LEU B 1 87 ? 10.117 12.977 0.795 1 95.56 87 LEU B N 1
ATOM 1536 C CA . LEU B 1 87 ? 11.055 12.977 1.916 1 95.56 87 LEU B CA 1
ATOM 1537 C C . LEU B 1 87 ? 11.055 14.328 2.621 1 95.56 87 LEU B C 1
ATOM 1539 O O . LEU B 1 87 ? 11.117 14.391 3.852 1 95.56 87 LEU B O 1
ATOM 1543 N N . ALA B 1 88 ? 11.016 15.336 1.865 1 97.38 88 ALA B N 1
ATOM 1544 C CA . ALA B 1 88 ? 10.922 16.672 2.457 1 97.38 88 ALA B CA 1
ATOM 1545 C C . ALA B 1 88 ? 9.633 16.828 3.268 1 97.38 88 ALA B C 1
ATOM 1547 O O . ALA B 1 88 ? 9.648 17.375 4.367 1 97.38 88 ALA B O 1
ATOM 1548 N N . PHE B 1 89 ? 8.547 16.375 2.699 1 97.5 89 PHE B N 1
ATOM 1549 C CA . PHE B 1 89 ? 7.254 16.422 3.379 1 97.5 89 PHE B CA 1
ATOM 1550 C C . PHE B 1 89 ? 7.312 15.672 4.703 1 97.5 89 PHE B C 1
ATOM 1552 O O . PHE B 1 89 ? 6.863 16.188 5.73 1 97.5 89 PHE B O 1
ATOM 1559 N N . LEU B 1 90 ? 7.852 14.508 4.688 1 96.69 90 LEU B N 1
ATOM 1560 C CA . LEU B 1 90 ? 7.984 13.703 5.898 1 96.69 90 LEU B CA 1
ATOM 1561 C C . LEU B 1 90 ? 8.828 14.43 6.941 1 96.69 90 LEU B C 1
ATOM 1563 O O . LEU B 1 90 ? 8.469 14.461 8.125 1 96.69 90 LEU B O 1
ATOM 1567 N N . ALA B 1 91 ? 9.922 14.961 6.492 1 96.38 91 ALA B N 1
ATOM 1568 C CA . ALA B 1 91 ? 10.789 15.711 7.395 1 96.38 91 ALA B CA 1
ATOM 1569 C C . ALA B 1 91 ? 10.031 16.859 8.062 1 96.38 91 ALA B C 1
ATOM 1571 O O . ALA B 1 91 ? 10.18 17.094 9.266 1 96.38 91 ALA B O 1
ATOM 1572 N N . ASP B 1 92 ? 9.227 17.516 7.285 1 97.38 92 ASP B N 1
ATOM 1573 C CA . ASP B 1 92 ? 8.43 18.625 7.809 1 97.38 92 ASP B CA 1
ATOM 1574 C C . ASP B 1 92 ? 7.438 18.141 8.867 1 97.38 92 ASP B C 1
ATOM 1576 O O . ASP B 1 92 ? 7.27 18.766 9.906 1 97.38 92 ASP B O 1
ATOM 1580 N N . LEU B 1 93 ? 6.766 17.062 8.609 1 96.94 93 LEU B N 1
ATOM 1581 C CA . LEU B 1 93 ? 5.805 16.516 9.562 1 96.94 93 LEU B CA 1
ATOM 1582 C C . LEU B 1 93 ? 6.492 16.141 10.867 1 96.94 93 LEU B C 1
ATOM 1584 O O . LEU B 1 93 ? 5.953 16.391 11.953 1 96.94 93 LEU B O 1
ATOM 1588 N N . LEU B 1 94 ? 7.66 15.539 10.75 1 93.94 94 LEU B N 1
ATOM 1589 C CA . LEU B 1 94 ? 8.414 15.141 11.938 1 93.94 94 LEU B CA 1
ATOM 1590 C C . LEU B 1 94 ? 8.82 16.359 12.758 1 93.94 94 LEU B C 1
ATOM 1592 O O . LEU B 1 94 ? 8.727 16.344 13.984 1 93.94 94 LEU B O 1
ATOM 1596 N N . ALA B 1 95 ? 9.25 17.359 12.07 1 96.12 95 ALA B N 1
ATOM 1597 C CA . ALA B 1 95 ? 9.633 18.609 12.734 1 96.12 95 ALA B CA 1
ATOM 1598 C C . ALA B 1 95 ? 8.445 19.25 13.438 1 96.12 95 ALA B C 1
ATOM 1600 O O . ALA B 1 95 ? 8.609 19.906 14.469 1 96.12 95 ALA B O 1
ATOM 1601 N N . GLU B 1 96 ? 7.27 18.969 12.891 1 96.69 96 GLU B N 1
ATOM 1602 C CA . GLU B 1 96 ? 6.051 19.547 13.445 1 96.69 96 GLU B CA 1
ATOM 1603 C C . GLU B 1 96 ? 5.484 18.656 14.555 1 96.69 96 GLU B C 1
ATOM 1605 O O . GLU B 1 96 ? 4.453 18.984 15.148 1 96.69 96 GLU B O 1
ATOM 1610 N N . GLY B 1 97 ? 6.109 17.531 14.812 1 95.62 97 GLY B N 1
ATOM 1611 C CA . GLY B 1 97 ? 5.746 16.734 15.977 1 95.62 97 GLY B CA 1
ATOM 1612 C C . GLY B 1 97 ? 4.887 15.531 15.625 1 95.62 97 GLY B C 1
ATOM 1613 O O . GLY B 1 97 ? 4.141 15.031 16.469 1 95.62 97 GLY B O 1
ATOM 1614 N N . LEU B 1 98 ? 4.91 15.102 14.398 1 95.12 98 LEU 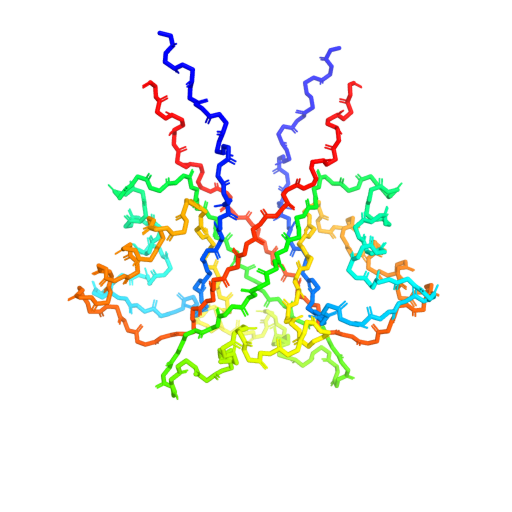B N 1
ATOM 1615 C CA . LEU B 1 98 ? 4.203 13.875 14.047 1 95.12 98 LEU B CA 1
ATOM 1616 C C . LEU B 1 98 ? 4.621 12.727 14.961 1 95.12 98 LEU B C 1
ATOM 1618 O O . LEU B 1 98 ? 5.812 12.477 15.141 1 95.12 98 LEU B O 1
ATOM 1622 N N . PRO B 1 99 ? 3.646 12.047 15.586 1 93.12 99 PRO B N 1
ATOM 1623 C CA . PRO B 1 99 ? 3.996 10.906 16.438 1 93.12 99 PRO B CA 1
ATOM 1624 C C . PRO B 1 99 ? 4.684 9.781 15.664 1 93.12 99 PRO B C 1
ATOM 1626 O O . PRO B 1 99 ? 4.457 9.625 14.461 1 93.12 99 PRO B O 1
ATOM 1629 N N . ASP B 1 100 ? 5.438 9.008 16.422 1 89 100 ASP B N 1
ATOM 1630 C CA . ASP B 1 100 ? 6.121 7.867 15.82 1 89 100 ASP B CA 1
ATOM 1631 C C . ASP B 1 100 ? 5.121 6.879 15.227 1 89 100 ASP B C 1
ATOM 1633 O O . ASP B 1 100 ? 4.105 6.562 15.852 1 89 100 ASP B O 1
ATOM 1637 N N . ARG B 1 101 ? 5.492 6.492 14.016 1 89.12 101 ARG B N 1
ATOM 1638 C CA . ARG B 1 101 ? 4.676 5.504 13.312 1 89.12 101 ARG B CA 1
ATOM 1639 C C . ARG B 1 101 ? 5.465 4.824 12.203 1 89.12 101 ARG B C 1
ATOM 1641 O O . ARG B 1 101 ? 6.551 5.281 11.836 1 89.12 101 ARG B O 1
ATOM 1648 N N . LEU B 1 102 ? 4.949 3.723 11.781 1 89.75 102 LEU B N 1
ATOM 1649 C CA . LEU B 1 102 ? 5.551 3.07 10.625 1 89.75 102 LEU B CA 1
ATOM 1650 C C . LEU B 1 102 ? 5.266 3.855 9.352 1 89.75 102 LEU B C 1
ATOM 1652 O O . LEU B 1 102 ? 4.117 4.227 9.086 1 89.75 102 LEU B O 1
ATOM 1656 N N . VAL B 1 103 ? 6.324 4.188 8.625 1 94 103 VAL B N 1
ATOM 1657 C CA . VAL B 1 103 ? 6.262 4.828 7.316 1 94 103 VAL B CA 1
ATOM 1658 C C . VAL B 1 103 ? 7.113 4.047 6.32 1 94 103 VAL B C 1
ATOM 1660 O O . VAL B 1 103 ? 8.219 3.611 6.648 1 94 103 VAL B O 1
ATOM 1663 N N . THR B 1 104 ? 6.617 3.785 5.109 1 93.25 104 THR B N 1
ATOM 1664 C CA . THR B 1 104 ? 7.406 3.119 4.082 1 93.25 104 THR B CA 1
ATOM 1665 C C . THR B 1 104 ? 7.473 3.971 2.816 1 93.25 104 THR B C 1
ATOM 1667 O O . THR B 1 104 ? 6.547 4.73 2.523 1 93.25 104 THR B O 1
ATOM 1670 N N . LEU B 1 105 ? 8.617 3.889 2.125 1 94.12 105 LEU B N 1
ATOM 1671 C CA . LEU B 1 105 ? 8.836 4.523 0.83 1 94.12 105 LEU B CA 1
ATOM 1672 C C . LEU B 1 105 ? 9.18 3.484 -0.232 1 94.12 105 LEU B C 1
ATOM 1674 O O . LEU B 1 105 ? 9.977 2.578 0.02 1 94.12 105 LEU B O 1
ATOM 1678 N N . GLY B 1 106 ? 8.477 3.588 -1.392 1 93.44 106 GLY B N 1
ATOM 1679 C CA . GLY B 1 106 ? 8.766 2.703 -2.508 1 93.44 106 GLY B CA 1
ATOM 1680 C C . GLY B 1 106 ? 8.648 3.385 -3.857 1 93.44 106 GLY B C 1
ATOM 1681 O O . GLY B 1 106 ? 7.941 4.387 -3.992 1 93.44 106 GLY B O 1
ATOM 1682 N N . GLU B 1 107 ? 9.383 2.848 -4.863 1 94.06 107 GLU B N 1
ATOM 1683 C CA . GLU B 1 107 ? 9.281 3.316 -6.242 1 94.06 107 GLU B CA 1
ATOM 1684 C C . GLU B 1 107 ? 8.102 2.658 -6.965 1 94.06 107 GLU B C 1
ATOM 1686 O O . GLU B 1 107 ? 7.934 1.439 -6.898 1 94.06 107 GLU B O 1
ATOM 1691 N N . ALA B 1 108 ? 7.27 3.52 -7.605 1 94.56 108 ALA B N 1
ATOM 1692 C CA . ALA B 1 108 ? 6.047 3.01 -8.219 1 94.56 108 ALA B CA 1
ATOM 1693 C C . ALA B 1 108 ? 6.203 2.873 -9.727 1 94.56 108 ALA B C 1
ATOM 1695 O O . ALA B 1 108 ? 6.758 3.758 -10.383 1 94.56 108 ALA B O 1
ATOM 1696 N N . GLU B 1 109 ? 5.762 1.775 -10.234 1 89.06 109 GLU B N 1
ATOM 1697 C CA . GLU B 1 109 ? 5.547 1.554 -11.664 1 89.06 109 GLU B CA 1
ATOM 1698 C C . GLU B 1 109 ? 4.078 1.264 -11.961 1 89.06 109 GLU B C 1
ATOM 1700 O O . GLU B 1 109 ? 3.566 0.201 -11.602 1 89.06 109 GLU B O 1
ATOM 1705 N N . ALA B 1 110 ? 3.348 2.375 -12.43 1 77.06 110 ALA B N 1
ATOM 1706 C CA . ALA B 1 110 ? 1.92 2.219 -12.695 1 77.06 110 ALA B CA 1
ATOM 1707 C C . ALA B 1 110 ? 1.686 1.401 -13.961 1 77.06 110 ALA B C 1
ATOM 1709 O O . ALA B 1 110 ? 2.309 1.655 -14.992 1 77.06 110 ALA B O 1
ATOM 1710 N N . LEU B 1 111 ? 1.072 0.378 -13.789 1 72.88 111 LEU B N 1
ATOM 1711 C CA . LEU B 1 111 ? 0.753 -0.459 -14.938 1 72.88 111 LEU B CA 1
ATOM 1712 C C . LEU B 1 111 ? -0.745 -0.445 -15.219 1 72.88 111 LEU B C 1
ATOM 1714 O O . LEU B 1 111 ? -1.555 -0.649 -14.312 1 72.88 111 LEU B O 1
ATOM 1718 N N . ALA B 1 112 ? -1.211 0.815 -16 1 58.59 112 ALA B N 1
ATOM 1719 C CA . ALA B 1 112 ? -2.613 1.044 -16.344 1 58.59 112 ALA B CA 1
ATOM 1720 C C . ALA B 1 112 ? -3.188 -0.133 -17.125 1 58.59 112 ALA B C 1
ATOM 1722 O O . ALA B 1 112 ? -2.48 -0.766 -17.906 1 58.59 112 ALA B O 1
ATOM 1723 N N . SER B 1 113 ? -4.23 -0.827 -16.5 1 55.56 113 SER B N 1
ATOM 1724 C CA . SER B 1 113 ? -4.957 -1.537 -17.547 1 55.56 113 SER B CA 1
ATOM 1725 C C . SER B 1 113 ? -5.699 -0.567 -18.453 1 55.56 113 SER B C 1
ATOM 1727 O O . SER B 1 113 ? -6.16 0.486 -18.016 1 55.56 113 SER B O 1
ATOM 1729 N N . PRO B 1 114 ? -5.57 -0.609 -19.875 1 44.72 114 PRO B N 1
ATOM 1730 C CA . PRO B 1 114 ? -6.227 0.242 -20.875 1 44.72 114 PRO B CA 1
ATOM 1731 C C . PRO B 1 114 ? -7.715 0.443 -20.594 1 44.72 114 PRO B C 1
ATOM 1733 O O . PRO B 1 114 ? -8.375 -0.458 -20.062 1 44.72 114 PRO B O 1
ATOM 1736 N N . PRO B 1 115 ? -8.18 1.777 -20.266 1 42.53 115 PRO B N 1
ATOM 1737 C CA . PRO B 1 115 ? -9.633 1.94 -20.312 1 42.53 115 PRO B CA 1
ATOM 1738 C C . PRO B 1 115 ? -10.266 1.164 -21.469 1 42.53 115 PRO B C 1
ATOM 1740 O O . PRO B 1 115 ? -9.617 0.91 -22.484 1 42.53 115 PRO B O 1
ATOM 1743 N N . GLU B 1 116 ? -11.039 0.115 -21.141 1 38.44 116 GLU B N 1
ATOM 1744 C CA . GLU B 1 116 ? -11.773 -0.333 -22.328 1 38.44 116 GLU B CA 1
ATOM 1745 C C . GLU B 1 116 ? -12.203 0.85 -23.188 1 38.44 116 GLU B C 1
ATOM 1747 O O . GLU B 1 116 ? -12.75 1.832 -22.688 1 38.44 116 GLU B O 1
ATOM 1752 N N . LYS B 1 117 ? -11.664 1.04 -24.422 1 30.61 117 LYS B N 1
ATOM 1753 C CA . LYS B 1 117 ? -12.383 1.824 -25.422 1 30.61 117 LYS B CA 1
ATOM 1754 C C . LYS B 1 117 ? -13.852 1.41 -25.5 1 30.61 117 LYS B C 1
ATOM 1756 O O . LYS B 1 117 ? -14.164 0.219 -25.484 1 30.61 117 LYS B O 1
#

Organism: Deinococcus geothermalis (strain DSM 11300 / CIP 105573 / AG-3a) (NCBI:txid319795)

Secondary structure (DSSP, 8-state):
--------S-EEEEEEEEETT-EETTEEHHHHHHHHHHHHT-SEEEEEEEEEEE-TT-STT---TTTS-GGG-EEEEEEEEEHHHHHHHHHHHHHTTPPP-EEEEEEEEEEE-----/--------S-EEEEEEEEETT-EETTEEHHHHHHHHHHHHT-SEEEEEEEEEEE-TT-STT---TTTS-GGG-EEEEEEEEEHHHHHHHHHHHHHTTPPP-EEEEEEEEEEE-----

Nearest PDB structures (foldseek):
  1o51-assembly1_A  TM=8.314E-01  e=1.113E-07  Thermotoga maritima
  1vfj-assembly1_A  TM=5.135E-01  e=2.759E-03  Thermus thermophilus
  2okq-assembly1_A  TM=5.496E-01  e=1.590E-02  Shigella flexneri
  5mmm-assembly1_f  TM=5.142E-01  e=1.490E-02  Spinacia oleracea
  9fia-assembly1_B6  TM=4.500E-01  e=1.752E-01  Toxoplasma gondii

Solvent-accessible surface area (backbone atoms only — not comparable to full-atom values): 12666 Å² total; per-residue (Å²): 133,76,75,73,66,66,82,80,62,71,37,20,37,40,35,40,52,46,36,55,53,40,62,51,95,88,34,50,32,67,59,50,52,51,52,49,37,54,74,69,59,43,62,30,37,34,41,33,35,70,52,34,40,37,35,80,90,40,57,54,72,30,53,50,67,84,69,36,52,70,49,65,29,42,29,35,40,39,35,31,35,46,53,70,58,50,53,50,51,49,51,51,41,49,75,72,60,55,74,82,41,48,32,36,39,24,40,50,46,79,42,75,40,75,73,81,124,132,80,71,77,67,68,82,79,60,72,37,21,37,40,35,41,54,45,37,55,55,40,63,52,96,89,34,49,31,68,59,51,50,51,51,50,39,55,74,70,60,43,62,30,36,32,41,33,35,70,52,32,42,38,35,80,88,38,60,54,73,30,51,50,68,84,69,34,52,70,49,65,30,42,30,36,39,39,35,34,36,46,55,71,59,51,53,50,50,52,51,50,42,50,74,72,60,55,72,83,43,47,33,36,40,24,42,50,47,78,42,76,40,77,75,83,129

Sequence (234 aa):
MTAEAPLHGEVCVLRFYTLAGDTWRGHPLADSVVEAAHRAGLAGATLLRGMVGFGRHGVDTFLSVLEVHADHQPVMVELVDRESRLLAFLADLLAEGLPDRLVTLGEAEALASPPEKMTAEAPLHGEVCVLRFYTLAGDTWRGHPLADSVVEAAHRAGLAGATLLRGMVGFGRHGVDTFLSVLEVHADHQPVMVELVDRESRLLAFLADLLAEGLPDRLVTLGEAEALASPPEK

InterPro domains:
  IPR003793 UPF0166 [PF02641] (13-108)
  IPR011322 Nitrogen regulatory PII-like, alpha/beta [SSF54913] (10-109)
  IPR015867 Nitrogen regulatory protein PII/ATP phosphoribosyltransferase, C-terminal [G3DSA:3.30.70.120] (7-116)

Radius of gyration: 17.9 Å; Cα contacts (8 Å, |Δi|>4): 462; chains: 2; bounding box: 44×48×45 Å

pLDDT: mean 82.43, std 20.61, range [23.73, 97.56]